Protein AF-A0AAW1NMX1-F1 (afdb_monomer_lite)

Organism: NCBI:txid706552

Foldseek 3Di:
DDDDDDDDDDDDDDDDDDDDDDDDDDDDDDDPQQDAAELLRDAPVNLVVVLVVLLADEDACCVPPNFDDFDDQPDVVLVVLLLFFDPCVVAPFPLRCLVVVLVSLVSNLVSLVADDDDQGKHKDQCQVPQWQWFDDDSHIYTYTFGIFIAQPPDPDLQGTAETEHEDLDACNSCVSNQSSVLLSSLLSHLFWYWYWYDPRAFIWIWGQWARYTHIHGGDRSSSVSNVVSVSCVVVGSPPPPPDPDPARDPPDPCRRRNSSVSSNVGDTDRPD

Structure (mmCIF, N/CA/C/O backbone):
data_AF-A0AAW1NMX1-F1
#
_entry.id   AF-A0AAW1NMX1-F1
#
loop_
_atom_site.group_PDB
_atom_site.id
_atom_site.type_symbol
_atom_site.label_atom_id
_atom_site.label_alt_id
_atom_site.label_comp_id
_atom_site.label_asym_id
_atom_site.label_entity_id
_atom_site.label_seq_id
_atom_site.pdbx_PDB_ins_code
_atom_site.Cartn_x
_atom_site.Cartn_y
_atom_site.Cartn_z
_atom_site.occupancy
_atom_site.B_iso_or_equiv
_atom_site.auth_seq_id
_atom_site.auth_comp_id
_atom_site.auth_asym_id
_atom_site.auth_atom_id
_atom_site.pdbx_PDB_model_num
ATOM 1 N N . MET A 1 1 ? -23.663 49.875 24.035 1.00 36.19 1 MET A N 1
ATOM 2 C CA . MET A 1 1 ? -23.208 49.220 25.277 1.00 36.19 1 MET A CA 1
ATOM 3 C C . MET A 1 1 ? -24.382 48.448 25.842 1.00 36.19 1 MET A C 1
ATOM 5 O O . MET A 1 1 ? -25.310 49.078 26.317 1.00 36.19 1 MET A O 1
ATOM 9 N N . ASN A 1 2 ? -24.366 47.123 25.724 1.00 28.28 2 ASN A N 1
ATOM 10 C CA . ASN A 1 2 ? -25.253 46.233 26.468 1.00 28.28 2 ASN A CA 1
ATOM 11 C C . ASN A 1 2 ? -24.346 45.178 27.097 1.00 28.28 2 ASN A C 1
ATOM 13 O O . ASN A 1 2 ? -23.797 44.331 26.398 1.00 28.28 2 ASN A O 1
ATOM 17 N N . TYR A 1 3 ? -24.121 45.325 28.398 1.00 33.38 3 TYR A N 1
ATOM 18 C CA . TYR A 1 3 ? -23.607 44.268 29.253 1.00 33.38 3 TYR A CA 1
ATOM 19 C C . TYR A 1 3 ? -24.815 43.434 29.655 1.00 33.38 3 TYR A C 1
ATOM 21 O O . TYR A 1 3 ? -25.728 43.981 30.269 1.00 33.38 3 TYR A O 1
ATOM 29 N N . ASP A 1 4 ? -24.816 42.141 29.339 1.00 32.38 4 ASP A N 1
ATOM 30 C CA . ASP A 1 4 ? -25.681 41.218 30.057 1.00 32.38 4 ASP A CA 1
ATOM 31 C C . ASP A 1 4 ? -24.920 39.970 30.509 1.00 32.38 4 ASP A C 1
ATOM 33 O O . ASP A 1 4 ? -24.038 39.436 29.835 1.00 32.38 4 ASP A O 1
ATOM 37 N N . SER A 1 5 ? -25.243 39.627 31.744 1.00 33.69 5 SER A N 1
ATOM 38 C CA . SER A 1 5 ? -24.545 38.819 32.736 1.00 33.69 5 SER A CA 1
ATOM 39 C C . SER A 1 5 ? -24.121 37.407 32.298 1.00 33.69 5 SER A C 1
ATOM 41 O O . SER A 1 5 ? -24.927 36.561 31.908 1.00 33.69 5 SER A O 1
ATOM 43 N N . ALA A 1 6 ? -22.831 37.106 32.488 1.00 35.72 6 ALA A N 1
ATOM 44 C CA . ALA A 1 6 ? -22.316 35.745 32.513 1.00 35.72 6 ALA A CA 1
ATOM 45 C C . ALA A 1 6 ? -22.884 34.998 33.733 1.00 35.72 6 ALA A C 1
ATOM 47 O O . ALA A 1 6 ? -22.607 35.351 34.878 1.00 35.72 6 ALA A O 1
ATOM 48 N N . LYS A 1 7 ? -23.668 33.940 33.497 1.00 36.88 7 LYS A N 1
ATOM 49 C CA . LYS A 1 7 ? -23.984 32.953 34.535 1.00 36.88 7 LYS A CA 1
ATOM 50 C C . LYS A 1 7 ? -22.814 31.980 3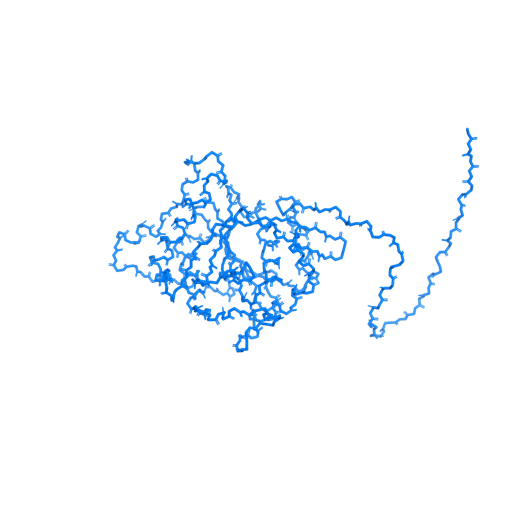4.648 1.00 36.88 7 LYS A C 1
ATOM 52 O O . LYS A 1 7 ? -22.690 31.071 33.829 1.00 36.88 7 LYS A O 1
ATOM 57 N N . GLU A 1 8 ? -21.986 32.158 35.673 1.00 35.75 8 GLU A N 1
ATOM 58 C CA . GLU A 1 8 ? -21.095 31.108 36.164 1.00 35.75 8 GLU A CA 1
ATOM 59 C C . GLU A 1 8 ? -21.914 29.840 36.439 1.00 35.75 8 GLU A C 1
ATOM 61 O O . GLU A 1 8 ? -22.878 29.844 37.208 1.00 35.75 8 GLU A O 1
ATOM 66 N N . ARG A 1 9 ? -21.544 28.738 35.787 1.00 32.97 9 ARG A N 1
ATOM 67 C CA . ARG A 1 9 ? -22.047 27.406 36.125 1.00 32.97 9 ARG A CA 1
ATOM 68 C C . ARG A 1 9 ? -20.880 26.595 36.653 1.00 32.97 9 ARG A C 1
ATOM 70 O O . ARG A 1 9 ? -20.011 26.155 35.909 1.00 32.97 9 ARG A O 1
ATOM 77 N N . THR A 1 10 ? -20.872 26.447 37.967 1.00 29.66 10 THR A N 1
ATOM 78 C CA . THR A 1 10 ? -19.936 25.634 38.734 1.00 29.66 10 THR A CA 1
ATOM 79 C C . THR A 1 10 ? -20.078 24.160 38.358 1.00 29.66 10 THR A C 1
ATOM 81 O O . THR A 1 10 ? -21.148 23.564 38.477 1.00 29.66 10 THR A O 1
ATOM 84 N N . CYS A 1 11 ? -18.977 23.554 37.914 1.00 28.23 11 CYS A N 1
ATOM 85 C CA . CYS A 1 11 ? -18.885 22.117 37.690 1.00 28.23 11 CYS A CA 1
ATOM 86 C C . CYS A 1 11 ? -18.574 21.434 39.030 1.00 28.23 11 CYS A C 1
ATOM 88 O O . CYS A 1 11 ? -17.497 21.623 39.594 1.00 28.23 11 CYS A O 1
ATOM 90 N N . LYS A 1 12 ? -19.520 20.656 39.568 1.00 28.31 12 LYS A N 1
ATOM 91 C CA . LYS A 1 12 ? -19.268 19.810 40.743 1.00 28.31 12 LYS A CA 1
ATOM 92 C C . LYS A 1 12 ? -18.413 18.617 40.311 1.00 28.31 12 LYS A C 1
ATOM 94 O O . LYS A 1 12 ? -18.907 17.729 39.624 1.00 28.31 12 LYS A O 1
ATOM 99 N N . MET A 1 13 ? -17.145 18.593 40.720 1.00 25.41 13 MET A N 1
ATOM 100 C CA . MET A 1 13 ? -16.336 17.375 40.675 1.00 25.41 13 MET A CA 1
ATOM 101 C C . MET A 1 13 ? -16.823 16.417 41.762 1.00 25.41 13 MET A C 1
ATOM 103 O O . MET A 1 13 ? -16.702 16.713 42.949 1.00 25.41 13 MET A O 1
ATOM 107 N N . PHE A 1 14 ? -17.347 15.261 41.362 1.00 27.41 14 PHE A N 1
ATOM 108 C CA . PHE A 1 14 ? -17.452 14.109 42.249 1.00 27.41 14 PHE A CA 1
ATOM 109 C C . PHE A 1 14 ? -16.267 13.189 41.968 1.00 27.41 14 PHE A C 1
ATOM 111 O O . PHE A 1 14 ? -16.165 12.606 40.892 1.00 27.41 14 PHE A O 1
ATOM 118 N N . SER A 1 15 ? -15.359 13.080 42.934 1.00 34.34 15 SER A N 1
ATOM 119 C CA . SER A 1 15 ? -14.306 12.071 42.949 1.00 34.34 15 SER A CA 1
ATOM 120 C C . SER A 1 15 ? -14.821 10.797 43.625 1.00 34.34 15 SER A C 1
ATOM 122 O O . SER A 1 15 ? -15.253 10.836 44.777 1.00 34.34 15 SER A O 1
ATOM 124 N N . ARG A 1 16 ? -14.744 9.655 42.929 1.00 27.66 16 ARG A N 1
ATOM 125 C CA . ARG A 1 16 ? -14.654 8.309 43.528 1.00 27.66 16 ARG A CA 1
ATOM 126 C C . ARG A 1 16 ? -13.808 7.363 42.645 1.00 27.66 16 ARG A C 1
ATOM 128 O O . ARG A 1 16 ? -13.697 7.632 41.452 1.00 27.66 16 ARG A O 1
ATOM 135 N N . PRO A 1 17 ? -13.167 6.332 43.239 1.00 30.59 17 PRO A N 1
ATOM 136 C CA . PRO A 1 17 ? -12.000 5.616 42.697 1.00 30.59 17 PRO A CA 1
ATOM 137 C C . PRO A 1 17 ? -12.358 4.463 41.727 1.00 30.59 17 PRO A C 1
ATOM 139 O O . PRO A 1 17 ? -13.543 4.211 41.511 1.00 30.59 17 PRO A O 1
ATOM 142 N N . PRO A 1 18 ? -11.355 3.785 41.124 1.00 40.25 18 PRO A N 1
ATOM 143 C CA . PRO A 1 18 ? -11.460 3.173 39.804 1.00 40.25 18 PRO A CA 1
ATOM 144 C C . PRO A 1 18 ? -11.727 1.668 39.864 1.00 40.25 18 PRO A C 1
ATOM 146 O O . PRO A 1 18 ? -10.808 0.900 40.111 1.00 40.25 18 PRO A O 1
ATOM 149 N N . GLU A 1 19 ? -12.936 1.221 39.535 1.00 31.50 19 GLU A N 1
ATOM 150 C CA . GLU A 1 19 ? -13.163 -0.180 39.167 1.00 31.50 19 GLU A CA 1
ATOM 151 C C . GLU A 1 19 ? -14.153 -0.244 37.997 1.00 31.50 19 GLU A C 1
ATOM 153 O O . GLU A 1 19 ? -15.299 0.175 38.113 1.00 31.50 19 GLU A O 1
ATOM 158 N N . TYR A 1 20 ? -13.638 -0.691 36.845 1.00 41.34 20 TYR A N 1
ATOM 159 C CA . TYR A 1 20 ? -14.339 -1.147 35.637 1.00 41.34 20 TYR A CA 1
ATOM 160 C C . TYR A 1 20 ? -15.683 -0.469 35.301 1.00 41.34 20 TYR A C 1
ATOM 162 O O . TYR A 1 20 ? -16.749 -0.922 35.709 1.00 41.34 20 TYR A O 1
ATOM 170 N N . GLY A 1 21 ? -15.643 0.563 34.451 1.00 25.39 21 GLY A N 1
ATOM 171 C CA . GLY A 1 21 ? -16.838 1.210 33.904 1.00 25.39 21 GLY A CA 1
ATOM 172 C C . GLY A 1 21 ? -16.831 1.268 32.378 1.00 25.39 21 GLY A C 1
ATOM 173 O O . GLY A 1 21 ? -15.939 1.854 31.770 1.00 25.39 21 GLY A O 1
ATOM 174 N N . THR A 1 22 ? -17.854 0.691 31.749 1.00 25.91 22 THR A N 1
ATOM 175 C CA . THR A 1 22 ? -18.281 1.026 30.384 1.00 25.91 22 THR A CA 1
ATOM 176 C C . THR A 1 22 ? -18.642 2.510 30.331 1.00 25.91 22 THR A C 1
ATOM 178 O O . THR A 1 22 ? -19.574 2.941 31.007 1.00 25.91 22 THR A O 1
ATOM 181 N N . TYR A 1 23 ? -17.929 3.297 29.526 1.00 26.39 23 TYR A N 1
ATOM 182 C CA . TYR A 1 23 ? -18.274 4.698 29.303 1.00 26.39 23 TYR A CA 1
ATOM 183 C C . TYR A 1 23 ? -19.406 4.792 28.272 1.00 26.39 23 TYR A C 1
ATOM 185 O O . TYR A 1 23 ? -19.188 4.568 27.082 1.00 26.39 23 TYR A O 1
ATOM 193 N N . GLN A 1 24 ? -20.615 5.129 28.722 1.00 23.02 24 GLN A N 1
ATOM 194 C CA . GLN A 1 24 ? -21.634 5.713 27.851 1.00 23.02 24 GLN A CA 1
ATOM 195 C C . GLN A 1 24 ? -21.531 7.234 27.956 1.00 23.02 24 GLN A C 1
ATOM 197 O O . GLN A 1 24 ? -21.695 7.800 29.034 1.00 23.02 24 GLN A O 1
ATOM 202 N N . TYR A 1 25 ? -21.232 7.891 26.836 1.00 31.28 25 TYR A N 1
ATOM 203 C CA . TYR A 1 25 ? -21.300 9.343 26.722 1.00 31.28 25 TYR A CA 1
ATOM 204 C C . TYR A 1 25 ? -22.606 9.710 26.012 1.00 31.28 25 TYR A C 1
ATOM 206 O O . TYR A 1 25 ? -22.749 9.452 24.818 1.00 31.28 25 TYR A O 1
ATOM 214 N N . GLU A 1 26 ? -23.547 10.324 26.730 1.00 27.14 26 GLU A N 1
ATOM 215 C CA . GLU A 1 26 ? -24.619 11.108 26.112 1.00 27.14 26 GLU A CA 1
ATOM 216 C C . GLU A 1 26 ? -24.059 12.491 25.755 1.00 27.14 26 GLU A C 1
ATOM 218 O O . GLU A 1 26 ? -23.647 13.255 26.630 1.00 27.14 26 GLU A O 1
ATOM 223 N N . LEU A 1 27 ? -24.018 12.821 24.463 1.00 33.12 27 LEU A N 1
ATOM 224 C CA . LEU A 1 27 ? -23.681 14.163 23.992 1.00 33.12 27 LEU A CA 1
ATOM 225 C C . LEU A 1 27 ? -24.960 14.897 23.588 1.00 33.12 27 LEU A C 1
ATOM 227 O O . LEU A 1 27 ? -25.520 14.661 22.521 1.00 33.12 27 LEU A O 1
ATOM 231 N N . ALA A 1 28 ? -25.380 15.829 24.443 1.00 32.78 28 ALA A N 1
ATOM 232 C CA . ALA A 1 28 ? -26.294 16.902 24.085 1.00 32.78 28 ALA A CA 1
ATOM 233 C C . ALA A 1 28 ? -25.497 18.054 23.446 1.00 32.78 28 ALA A C 1
ATOM 235 O O . ALA A 1 28 ? -24.691 18.711 24.106 1.00 32.78 28 ALA A O 1
ATOM 236 N N . GLY A 1 29 ? -25.728 18.298 22.158 1.00 28.70 29 GLY A N 1
ATOM 237 C CA . GLY A 1 29 ? -25.230 19.458 21.416 1.00 28.70 29 GLY A CA 1
ATOM 238 C C . GLY A 1 29 ? -25.481 19.294 19.912 1.00 28.70 29 GLY A C 1
ATOM 239 O O . GLY A 1 29 ? -25.428 18.165 19.424 1.00 28.70 29 GLY A O 1
ATOM 240 N N . PRO A 1 30 ? -25.789 20.370 19.162 1.00 32.16 30 PRO A N 1
ATOM 241 C CA . PRO A 1 30 ? -26.032 20.267 17.727 1.00 32.16 30 PRO A CA 1
ATOM 242 C C . PRO A 1 30 ? -24.759 19.793 17.013 1.00 32.16 30 PRO A C 1
ATOM 244 O O . PRO A 1 30 ? -23.685 20.365 17.196 1.00 32.16 30 PRO A O 1
ATOM 247 N N . LEU A 1 31 ? -24.891 18.729 16.216 1.00 39.19 31 LEU A N 1
ATOM 248 C CA . LEU A 1 31 ? -23.836 18.131 15.397 1.00 39.19 31 LEU A CA 1
ATOM 249 C C . LEU A 1 31 ? -23.415 19.103 14.284 1.00 39.19 31 LEU A C 1
ATOM 251 O O . LEU A 1 31 ? -23.903 19.025 13.159 1.00 39.19 31 LEU A O 1
ATOM 255 N N . THR A 1 32 ? -22.495 20.019 14.572 1.00 38.12 32 THR A N 1
ATOM 256 C CA . THR A 1 32 ? -21.663 20.592 13.514 1.00 38.12 32 THR A CA 1
ATOM 257 C C . THR A 1 32 ? -20.636 19.530 13.134 1.00 38.12 32 THR A C 1
ATOM 259 O O . THR A 1 32 ? -19.829 19.107 13.962 1.00 38.12 32 THR A O 1
ATOM 262 N N . SER A 1 33 ? -20.708 19.026 11.897 1.00 50.19 33 SER A N 1
ATOM 263 C CA . SER A 1 33 ? -19.707 18.086 11.382 1.00 50.19 33 SER A CA 1
ATOM 264 C C . SER A 1 33 ? -18.314 18.696 11.583 1.00 50.19 33 SER A C 1
ATOM 266 O O . SER A 1 33 ? -18.113 19.843 11.172 1.00 50.19 33 SER A O 1
ATOM 268 N N . PRO A 1 34 ? -17.353 17.993 12.211 1.00 55.91 34 PRO A N 1
ATOM 269 C CA . PRO A 1 34 ? -15.996 18.508 12.330 1.00 55.91 34 PRO A CA 1
ATOM 270 C C . PRO A 1 34 ? -15.446 18.810 10.930 1.00 55.91 34 PRO A C 1
ATOM 272 O O . PRO A 1 34 ? -15.654 18.029 9.997 1.00 55.91 34 PRO A O 1
ATOM 275 N N . ALA A 1 35 ? -14.776 19.955 10.771 1.00 63.09 35 ALA A N 1
ATOM 276 C CA . ALA A 1 35 ? -14.105 20.297 9.522 1.00 63.09 35 ALA A CA 1
ATOM 277 C C . ALA A 1 35 ? -13.084 19.199 9.185 1.00 63.09 35 ALA A C 1
ATOM 279 O O . ALA A 1 35 ? -12.278 18.815 10.035 1.00 63.09 35 ALA A O 1
ATOM 280 N N . SER A 1 36 ? -13.152 18.660 7.966 1.00 76.31 36 SER A N 1
ATOM 281 C CA . SER A 1 36 ? -12.267 17.575 7.548 1.00 76.31 36 SER A CA 1
ATOM 282 C C . SER A 1 36 ? -10.906 18.118 7.119 1.00 76.31 36 SER A C 1
ATOM 284 O O . SER A 1 36 ? -10.838 19.047 6.320 1.00 76.31 36 SER A O 1
ATOM 286 N N . VAL A 1 37 ? -9.833 17.501 7.608 1.00 83.50 37 VAL A N 1
ATOM 287 C CA . VAL A 1 37 ? -8.444 17.795 7.225 1.00 83.50 37 VAL A CA 1
ATOM 288 C C . VAL A 1 37 ? -8.010 16.827 6.116 1.00 83.50 37 VAL A C 1
ATOM 290 O O . VAL A 1 37 ? -8.436 15.673 6.110 1.00 83.50 37 VAL A O 1
ATOM 293 N N . GLN A 1 38 ? -7.202 17.283 5.155 1.00 84.94 38 GLN A N 1
ATOM 294 C CA . GLN A 1 38 ? -6.655 16.409 4.109 1.00 84.94 38 GLN A CA 1
ATOM 295 C C . GLN A 1 38 ? -5.591 15.462 4.687 1.00 84.94 38 GLN A C 1
ATOM 297 O O . GLN A 1 38 ? -4.855 15.849 5.592 1.00 84.94 38 GLN A O 1
ATOM 302 N N . PHE A 1 39 ? -5.468 14.243 4.158 1.00 85.69 39 PHE A N 1
ATOM 303 C CA . PHE A 1 39 ? -4.432 13.281 4.558 1.00 85.69 39 PHE A CA 1
ATOM 304 C C . PHE A 1 39 ? -3.028 13.865 4.380 1.00 85.69 39 PHE A C 1
ATOM 306 O O . PHE A 1 39 ? -2.207 13.734 5.280 1.00 85.69 39 PHE A O 1
ATOM 313 N N . SER A 1 40 ? -2.796 14.584 3.280 1.00 81.19 40 SER A N 1
ATOM 314 C CA . SER A 1 40 ? -1.545 15.299 2.996 1.00 81.19 40 SER A CA 1
ATOM 315 C C . SER A 1 40 ? -1.252 16.451 3.965 1.00 81.19 40 SER A C 1
ATOM 317 O O . SER A 1 40 ? -0.115 16.886 4.087 1.00 81.19 40 SER A O 1
ATOM 319 N N . ALA A 1 41 ? -2.265 16.947 4.681 1.00 84.50 41 ALA A N 1
ATOM 320 C CA . ALA A 1 41 ? -2.120 17.991 5.694 1.00 84.50 41 ALA A CA 1
ATOM 321 C C . ALA A 1 41 ? -2.036 17.428 7.125 1.00 84.50 41 ALA A C 1
ATOM 323 O O . ALA A 1 41 ? -1.926 18.190 8.090 1.00 84.50 41 ALA A O 1
ATOM 324 N N . ALA A 1 42 ? -2.130 16.106 7.294 1.00 84.88 42 ALA A N 1
ATOM 325 C CA . ALA A 1 42 ? -1.989 15.474 8.595 1.00 84.88 42 ALA A CA 1
ATOM 326 C C . ALA A 1 42 ? -0.521 15.513 9.034 1.00 84.88 42 ALA A C 1
ATOM 328 O O . ALA A 1 42 ? 0.378 15.201 8.263 1.00 84.88 42 ALA A O 1
ATOM 329 N N . SER A 1 43 ? -0.259 15.860 10.295 1.00 85.56 43 SER A N 1
ATOM 330 C CA . SER A 1 43 ? 1.107 15.817 10.820 1.00 85.56 43 SER A CA 1
ATOM 331 C C . SER A 1 43 ? 1.484 14.407 11.272 1.00 85.56 43 SER A C 1
ATOM 333 O O . SER A 1 43 ? 0.658 13.678 11.834 1.00 85.56 43 SER A O 1
ATOM 335 N N . SER A 1 44 ? 2.763 14.047 11.127 1.00 85.69 44 SER A N 1
ATOM 336 C CA . SER A 1 44 ? 3.295 12.767 11.614 1.00 85.69 44 SER A CA 1
ATOM 337 C C . SER A 1 44 ? 2.996 12.532 13.097 1.00 85.69 44 SER A C 1
ATOM 339 O O . SER A 1 44 ? 2.632 11.418 13.473 1.00 85.69 44 SER A O 1
ATOM 341 N N . SER A 1 45 ? 3.046 13.575 13.933 1.00 86.69 45 SER A N 1
ATOM 342 C CA . SER A 1 45 ? 2.689 13.500 15.358 1.00 86.69 45 SER A CA 1
ATOM 343 C C . SER A 1 45 ? 1.209 13.192 15.593 1.00 86.69 45 SER A C 1
ATOM 345 O O . SER A 1 45 ? 0.885 12.381 16.463 1.00 86.69 45 SER A O 1
ATOM 347 N N . ALA A 1 46 ? 0.303 13.807 14.823 1.00 86.50 46 ALA A N 1
ATOM 348 C CA . ALA A 1 46 ? -1.131 13.543 14.931 1.00 86.50 46 ALA A CA 1
ATOM 349 C C . ALA A 1 46 ? -1.457 12.096 14.540 1.00 86.50 46 ALA A C 1
ATOM 351 O O . ALA A 1 46 ? -2.218 11.420 15.232 1.00 86.50 46 ALA A O 1
ATOM 352 N N . VAL A 1 47 ? -0.820 11.598 13.481 1.00 87.75 47 VAL A N 1
ATOM 353 C CA . VAL A 1 47 ? -0.980 10.218 13.017 1.00 87.75 47 VAL A CA 1
ATOM 354 C C . VAL A 1 47 ? -0.387 9.215 14.007 1.00 87.75 47 VAL A C 1
ATOM 356 O O . VAL A 1 47 ? -1.041 8.229 14.336 1.00 87.75 47 VAL A O 1
ATOM 359 N N . THR A 1 48 ? 0.788 9.488 14.578 1.00 90.12 48 THR A N 1
ATOM 360 C CA . THR A 1 48 ? 1.373 8.648 15.639 1.00 90.12 48 THR A CA 1
ATOM 361 C C . THR A 1 48 ? 0.461 8.567 16.862 1.00 90.12 48 THR A C 1
ATOM 363 O O . THR A 1 48 ? 0.288 7.494 17.444 1.00 90.12 48 THR A O 1
ATOM 366 N N . TYR A 1 49 ? -0.160 9.682 17.254 1.00 88.69 49 TYR A N 1
ATOM 367 C CA . TYR A 1 49 ? -1.150 9.679 18.328 1.00 88.69 49 TYR A CA 1
ATOM 368 C C . TYR A 1 49 ? -2.380 8.836 17.963 1.00 88.69 49 TYR A C 1
ATOM 370 O O . TYR A 1 49 ? -2.824 8.029 18.780 1.00 88.69 49 TYR A O 1
ATOM 378 N N . LEU A 1 50 ? -2.891 8.965 16.735 1.00 88.75 50 LEU A N 1
ATOM 379 C CA . LEU A 1 50 ? -4.037 8.196 16.247 1.00 88.75 50 LEU A CA 1
ATOM 380 C C . LEU A 1 50 ? -3.767 6.685 16.231 1.00 88.75 50 LEU A C 1
ATOM 382 O O . LEU A 1 50 ? -4.581 5.928 16.756 1.00 88.75 50 LEU A O 1
ATOM 386 N N . ILE A 1 51 ? -2.618 6.243 15.708 1.00 91.38 51 ILE A N 1
ATOM 387 C CA . ILE A 1 51 ? -2.185 4.833 15.733 1.00 91.38 51 ILE A CA 1
ATOM 388 C C . ILE A 1 51 ? -2.242 4.294 17.173 1.00 91.38 51 ILE A C 1
ATOM 390 O O . ILE A 1 51 ? -2.843 3.247 17.421 1.00 91.38 51 ILE A O 1
ATOM 394 N N . ARG A 1 52 ? -1.687 5.041 18.140 1.00 90.50 52 ARG A N 1
ATOM 395 C CA . ARG A 1 52 ? -1.679 4.655 19.562 1.00 90.50 52 ARG A CA 1
ATOM 396 C C . ARG A 1 52 ? -3.076 4.614 20.181 1.00 90.50 52 ARG A C 1
ATOM 398 O O . ARG A 1 52 ? -3.365 3.689 20.932 1.00 90.50 52 ARG A O 1
ATOM 405 N N . GLN A 1 53 ? -3.948 5.577 19.873 1.00 90.31 53 GLN A N 1
ATOM 406 C CA . GLN A 1 53 ? -5.348 5.571 20.334 1.00 90.31 53 GLN A CA 1
ATOM 407 C C . GLN A 1 53 ? -6.121 4.369 19.789 1.00 90.31 53 GLN A C 1
ATOM 409 O O . GLN A 1 53 ? -6.914 3.751 20.497 1.00 90.31 53 GLN A O 1
ATOM 414 N N . LEU A 1 54 ? -5.834 3.990 18.544 1.00 90.00 54 LEU A N 1
ATOM 415 C CA . LEU A 1 54 ? -6.351 2.775 17.928 1.00 90.00 54 LEU A CA 1
ATOM 416 C C . LEU A 1 54 ? -5.631 1.518 18.425 1.00 90.00 54 LEU A C 1
ATOM 418 O O . LEU A 1 54 ? -5.931 0.433 17.944 1.00 90.00 54 LEU A O 1
ATOM 422 N N . GLY A 1 55 ? -4.707 1.629 19.383 1.00 91.62 55 GLY A N 1
ATOM 423 C CA . GLY A 1 55 ? -3.997 0.518 20.006 1.00 91.62 55 GLY A CA 1
ATOM 424 C C . GLY A 1 55 ? -3.079 -0.243 19.056 1.00 91.62 55 GLY A C 1
ATOM 425 O O . GLY A 1 55 ? -2.913 -1.444 19.252 1.00 91.62 55 GLY A O 1
ATOM 426 N N . PHE A 1 56 ? -2.580 0.395 17.998 1.00 94.75 56 PHE A N 1
ATOM 427 C CA . PHE A 1 56 ? -1.532 -0.172 17.155 1.00 94.75 56 PHE A CA 1
ATOM 428 C C . PHE A 1 56 ? -0.148 0.258 17.649 1.00 94.75 56 PHE A C 1
ATOM 430 O O . PHE A 1 56 ? 0.025 1.357 18.186 1.00 94.75 56 PHE A O 1
ATOM 437 N N . LEU A 1 57 ? 0.839 -0.603 17.434 1.00 95.19 57 LEU A N 1
ATOM 438 C CA . LEU A 1 57 ? 2.255 -0.306 17.597 1.00 95.19 57 LEU A CA 1
ATOM 439 C C . LEU A 1 57 ? 2.903 -0.220 16.214 1.00 95.19 57 LEU A C 1
ATOM 441 O O . LEU A 1 57 ? 2.806 -1.157 15.430 1.00 95.19 57 LEU A O 1
ATOM 445 N N . GLU A 1 58 ? 3.556 0.896 15.906 1.00 94.62 58 GLU A N 1
ATOM 446 C CA . GLU A 1 58 ? 4.378 0.982 14.698 1.00 94.62 58 GLU A CA 1
ATOM 447 C C . GLU A 1 58 ? 5.695 0.240 14.917 1.00 94.62 58 GLU A C 1
ATOM 449 O O . GLU A 1 58 ? 6.356 0.452 15.937 1.00 94.62 58 GLU A O 1
ATOM 454 N N . VAL A 1 59 ? 6.055 -0.635 13.979 1.00 96.00 59 VAL A N 1
ATOM 455 C CA . VAL A 1 59 ? 7.239 -1.495 14.076 1.00 96.00 59 VAL A CA 1
ATOM 456 C C . VAL A 1 59 ? 8.043 -1.501 12.777 1.00 96.00 59 VAL A C 1
ATOM 458 O O . VAL A 1 59 ? 7.483 -1.388 11.684 1.00 96.00 59 VAL A O 1
ATOM 461 N N . ASN A 1 60 ? 9.363 -1.675 12.901 1.00 96.06 60 ASN A N 1
ATOM 462 C CA . ASN A 1 60 ? 10.260 -1.827 11.758 1.00 96.06 60 ASN A CA 1
ATOM 463 C C . ASN A 1 60 ? 10.091 -3.223 11.136 1.00 96.06 60 ASN A C 1
ATOM 465 O O . ASN A 1 60 ? 10.469 -4.237 11.731 1.00 96.06 60 ASN A O 1
ATOM 469 N N . GLY A 1 61 ? 9.538 -3.269 9.925 1.00 95.56 61 GLY A N 1
ATOM 470 C CA . GLY A 1 61 ? 9.304 -4.508 9.191 1.00 95.56 61 GLY A CA 1
ATOM 471 C C . GLY A 1 61 ? 10.589 -5.253 8.845 1.00 95.56 61 GLY A C 1
ATOM 472 O O . GLY A 1 61 ? 10.600 -6.479 8.903 1.00 95.56 61 GLY A O 1
ATOM 473 N N . HIS A 1 62 ? 11.692 -4.547 8.575 1.00 94.19 62 HIS A N 1
ATOM 474 C CA . HIS A 1 62 ? 12.971 -5.186 8.237 1.00 94.19 62 HIS A CA 1
ATOM 475 C C . HIS A 1 62 ? 13.556 -6.002 9.389 1.00 94.19 62 HIS A C 1
ATOM 477 O O . HIS A 1 62 ? 14.229 -6.999 9.147 1.00 94.19 62 HIS A O 1
ATOM 483 N N . GLU A 1 63 ? 13.295 -5.595 10.631 1.00 94.06 63 GLU A N 1
ATOM 484 C CA . GLU A 1 63 ? 13.815 -6.264 11.827 1.00 94.06 63 GLU A CA 1
ATOM 485 C C . GLU A 1 63 ? 12.918 -7.421 12.276 1.00 94.06 63 GLU A C 1
ATOM 487 O O . GLU A 1 63 ? 13.412 -8.507 12.578 1.00 94.06 63 GLU A O 1
ATOM 492 N N . LEU A 1 64 ? 11.599 -7.201 12.327 1.00 92.62 64 LEU A N 1
ATOM 493 C CA . LEU A 1 64 ? 10.659 -8.186 12.876 1.00 92.62 64 LEU A CA 1
ATOM 494 C C . LEU A 1 64 ? 10.165 -9.199 11.845 1.00 92.62 64 LEU A C 1
ATOM 496 O O . LEU A 1 64 ? 9.894 -10.351 12.187 1.00 92.62 64 LEU A O 1
ATOM 500 N N . TYR A 1 65 ? 10.047 -8.779 10.588 1.00 92.25 65 TYR A N 1
ATOM 501 C CA . TYR A 1 65 ? 9.500 -9.583 9.501 1.00 92.25 65 TYR A CA 1
ATOM 502 C C . TYR A 1 65 ? 10.344 -9.411 8.232 1.00 92.25 65 TYR A C 1
ATOM 504 O O . TYR A 1 65 ? 9.819 -8.909 7.233 1.00 92.25 65 TYR A O 1
ATOM 512 N N . PRO A 1 66 ? 11.638 -9.793 8.261 1.00 90.06 66 PRO A N 1
ATOM 513 C CA . PRO A 1 66 ? 12.573 -9.482 7.188 1.00 90.06 66 PRO A CA 1
ATOM 514 C C . PRO A 1 66 ? 12.033 -9.883 5.817 1.00 90.06 66 PRO A C 1
ATOM 516 O O . PRO A 1 66 ? 11.531 -10.999 5.639 1.00 90.06 66 PRO A O 1
ATOM 519 N N . LEU A 1 67 ? 12.162 -8.974 4.849 1.00 89.25 67 LEU A N 1
ATOM 520 C CA . LEU A 1 67 ? 11.801 -9.262 3.468 1.00 89.25 67 LEU A CA 1
ATOM 521 C C . LEU A 1 67 ? 12.627 -10.446 2.968 1.00 89.25 67 LEU A C 1
ATOM 523 O O . LEU A 1 67 ? 13.840 -10.521 3.184 1.00 89.25 67 LEU A O 1
ATOM 527 N N . GLN A 1 68 ? 11.965 -11.378 2.288 1.00 83.56 68 GLN A N 1
ATOM 528 C CA . GLN A 1 68 ? 12.680 -12.452 1.616 1.00 83.56 68 GLN A CA 1
ATOM 529 C C . GLN A 1 68 ? 13.520 -11.856 0.490 1.00 83.56 68 GLN A C 1
ATOM 531 O O . GLN A 1 68 ? 13.090 -10.917 -0.184 1.00 83.56 68 GLN A O 1
ATOM 536 N N . GLN A 1 69 ? 14.717 -12.406 0.279 1.00 78.38 69 GLN A N 1
ATOM 537 C CA . GLN A 1 69 ? 15.490 -12.033 -0.897 1.00 78.38 69 GLN A CA 1
ATOM 538 C C . GLN A 1 69 ? 14.662 -12.354 -2.146 1.00 78.38 69 GLN A C 1
ATOM 540 O O . GLN A 1 69 ? 14.141 -13.472 -2.243 1.00 78.38 69 GLN A O 1
ATOM 545 N N . PRO A 1 70 ? 14.520 -11.396 -3.078 1.00 77.75 70 PRO A N 1
ATOM 546 C CA . PRO A 1 70 ? 13.860 -11.658 -4.343 1.00 77.75 70 PRO A CA 1
ATOM 547 C C . PRO A 1 70 ? 14.509 -12.866 -5.011 1.00 77.75 70 PRO A C 1
ATOM 549 O O . PRO A 1 70 ? 15.736 -13.000 -5.003 1.00 77.75 70 PRO A O 1
ATOM 552 N N . GLN A 1 71 ? 13.697 -13.755 -5.581 1.00 75.38 71 GLN A N 1
ATOM 553 C CA . GLN A 1 71 ? 14.248 -14.795 -6.440 1.00 75.38 71 GLN A CA 1
ATOM 554 C C . GLN A 1 71 ? 14.978 -14.122 -7.603 1.00 75.38 71 GLN A C 1
ATOM 556 O O . GLN A 1 71 ? 14.490 -13.133 -8.156 1.00 75.38 71 GLN A O 1
ATOM 561 N N . ALA A 1 72 ? 16.159 -14.641 -7.939 1.00 78.44 72 ALA A N 1
ATOM 562 C CA . ALA A 1 72 ? 16.872 -14.190 -9.121 1.00 78.44 72 ALA A CA 1
ATOM 563 C C . ALA A 1 72 ? 15.984 -14.428 -10.345 1.00 78.44 72 ALA A C 1
ATOM 565 O O . ALA A 1 72 ? 15.341 -15.475 -10.458 1.00 78.44 72 ALA A O 1
ATOM 566 N N . PHE A 1 73 ? 15.937 -13.453 -11.245 1.00 83.50 73 PHE A N 1
ATOM 567 C CA . PHE A 1 73 ? 15.281 -13.653 -12.524 1.00 83.50 73 PHE A CA 1
ATOM 568 C C . PHE A 1 73 ? 16.148 -14.583 -13.369 1.00 83.50 73 PHE A C 1
ATOM 570 O O . PHE A 1 73 ? 17.362 -14.407 -13.443 1.00 83.50 73 PHE A O 1
ATOM 577 N N . ASP A 1 74 ? 15.524 -15.546 -14.047 1.00 85.25 74 ASP A N 1
ATOM 578 C CA . ASP A 1 74 ? 16.242 -16.429 -14.974 1.00 85.25 74 ASP A CA 1
ATOM 579 C C . ASP A 1 74 ? 16.860 -15.644 -16.148 1.00 85.25 74 ASP A C 1
ATOM 581 O O . ASP A 1 74 ? 17.846 -16.067 -16.751 1.00 85.25 74 ASP A O 1
ATOM 585 N N . ASN A 1 75 ? 16.276 -14.486 -16.471 1.00 87.88 75 ASN A N 1
ATOM 586 C CA . ASN A 1 75 ? 16.696 -13.601 -17.546 1.00 87.88 75 ASN A CA 1
ATOM 587 C C . ASN A 1 75 ? 17.252 -12.272 -16.988 1.00 87.88 75 ASN A C 1
ATOM 589 O O . ASN A 1 75 ? 16.498 -11.509 -16.375 1.00 87.88 75 ASN A O 1
ATOM 593 N N . PRO A 1 76 ? 18.522 -11.926 -17.270 1.00 86.56 76 PRO A N 1
ATOM 594 C CA . PRO A 1 76 ? 19.125 -10.657 -16.850 1.00 86.56 76 PRO A CA 1
ATOM 595 C C . PRO A 1 76 ? 18.383 -9.402 -17.340 1.00 86.56 76 PRO A C 1
ATOM 597 O O . PRO A 1 76 ? 18.394 -8.370 -16.671 1.00 86.56 76 PRO A O 1
ATOM 600 N N . GLU A 1 77 ? 17.708 -9.464 -18.492 1.00 88.38 77 GLU A N 1
ATOM 601 C CA . GLU A 1 77 ? 16.912 -8.333 -18.990 1.00 88.38 77 GLU A CA 1
ATOM 602 C C . GLU A 1 77 ? 15.636 -8.109 -18.170 1.00 88.38 77 GLU A C 1
ATOM 604 O O . GLU A 1 77 ? 15.139 -6.984 -18.081 1.00 88.38 77 GLU A O 1
ATOM 609 N N . ASP A 1 78 ? 15.067 -9.173 -17.598 1.00 85.81 78 ASP A N 1
ATOM 610 C CA . ASP A 1 78 ? 13.922 -9.074 -16.690 1.00 85.81 78 ASP A CA 1
ATOM 611 C C . ASP A 1 78 ? 14.360 -8.511 -15.336 1.00 85.81 78 ASP A C 1
ATOM 613 O O . ASP A 1 78 ? 13.672 -7.652 -14.791 1.00 85.81 78 ASP A O 1
ATOM 617 N N . GLU A 1 79 ? 15.546 -8.889 -14.853 1.00 84.50 79 GLU A N 1
ATOM 618 C CA . GLU A 1 79 ? 16.148 -8.299 -13.652 1.00 84.50 79 GLU A CA 1
ATOM 619 C C . GLU A 1 79 ? 16.385 -6.793 -13.814 1.00 84.50 79 GLU A C 1
ATOM 621 O O . GLU A 1 79 ? 15.969 -5.993 -12.972 1.00 84.50 79 GLU A O 1
ATOM 626 N N . GLN A 1 80 ? 16.977 -6.381 -14.939 1.00 85.56 80 GLN A N 1
ATOM 627 C CA . GLN A 1 80 ? 17.211 -4.966 -15.221 1.00 85.56 80 GLN A CA 1
ATOM 628 C C . GLN A 1 80 ? 15.899 -4.180 -15.358 1.00 85.56 80 GLN A C 1
ATOM 630 O O . GLN A 1 80 ? 15.818 -3.029 -14.921 1.00 85.56 80 GLN A O 1
ATOM 635 N N . ARG A 1 81 ? 14.858 -4.789 -15.940 1.00 85.94 81 ARG A N 1
ATOM 636 C CA . ARG A 1 81 ? 13.520 -4.187 -16.005 1.00 85.94 81 ARG A CA 1
ATOM 637 C C . ARG A 1 81 ? 12.883 -4.073 -14.626 1.00 85.94 81 ARG A C 1
ATOM 639 O O . ARG A 1 81 ? 12.363 -3.010 -14.317 1.00 85.94 81 ARG A O 1
ATOM 646 N N . ALA A 1 82 ? 12.965 -5.107 -13.794 1.00 81.19 82 ALA A N 1
ATOM 647 C CA . ALA A 1 82 ? 12.392 -5.114 -12.449 1.00 81.19 82 ALA A CA 1
ATOM 648 C C . ALA A 1 82 ? 13.048 -4.087 -11.509 1.00 81.19 82 ALA A C 1
ATOM 650 O O . ALA A 1 82 ? 12.390 -3.576 -10.604 1.00 81.19 82 ALA A O 1
ATOM 651 N N . ALA A 1 83 ? 14.318 -3.752 -11.746 1.00 83.19 83 ALA A N 1
ATOM 652 C CA . ALA A 1 83 ? 15.047 -2.721 -11.009 1.00 83.19 83 ALA A CA 1
ATOM 653 C C . ALA A 1 83 ? 14.772 -1.283 -11.494 1.00 83.19 83 ALA A C 1
ATOM 655 O O . ALA A 1 83 ? 15.252 -0.330 -10.880 1.00 83.19 83 ALA A O 1
ATOM 656 N N . LYS A 1 84 ? 14.045 -1.101 -12.604 1.00 87.56 84 LYS A N 1
ATOM 657 C CA . LYS A 1 84 ? 13.842 0.215 -13.215 1.00 87.56 84 LYS A CA 1
ATOM 658 C C . LYS A 1 84 ? 12.884 1.075 -12.386 1.00 87.56 84 LYS A C 1
ATOM 660 O O . LYS A 1 84 ? 11.771 0.651 -12.098 1.00 87.56 84 LYS A O 1
ATOM 665 N N . ALA A 1 85 ? 13.306 2.300 -12.085 1.00 88.50 85 ALA A N 1
ATOM 666 C CA . ALA A 1 85 ? 12.472 3.292 -11.419 1.00 88.50 85 ALA A CA 1
ATOM 667 C C . ALA A 1 85 ? 11.372 3.855 -12.338 1.00 88.50 85 ALA A C 1
ATOM 669 O O . ALA A 1 85 ? 11.532 3.894 -13.567 1.00 88.50 85 ALA A O 1
ATOM 670 N N . PHE A 1 86 ? 10.274 4.327 -11.745 1.00 89.69 86 PHE A N 1
ATOM 671 C CA . PHE A 1 86 ? 9.269 5.105 -12.467 1.00 89.69 86 PHE A CA 1
ATOM 672 C C . PHE A 1 86 ? 9.735 6.564 -12.638 1.00 89.69 86 PHE A C 1
ATOM 674 O O . PHE A 1 86 ? 10.052 7.214 -11.643 1.00 89.69 86 PHE A O 1
ATOM 681 N N . PRO A 1 87 ? 9.783 7.096 -13.873 1.00 89.19 87 PRO A N 1
ATOM 682 C CA . PRO A 1 87 ? 10.339 8.419 -14.130 1.00 89.19 87 PRO A CA 1
ATOM 683 C C . PRO A 1 87 ? 9.278 9.520 -13.966 1.00 89.19 87 PRO A C 1
ATOM 685 O O . PRO A 1 87 ? 8.699 9.988 -14.953 1.00 89.19 87 PRO A O 1
ATOM 688 N N . PHE A 1 88 ? 9.007 9.928 -12.722 1.00 84.69 88 PHE A N 1
ATOM 689 C CA . PHE A 1 88 ? 8.050 11.002 -12.412 1.00 84.69 88 PHE A CA 1
ATOM 690 C C . PHE A 1 88 ? 8.387 12.329 -13.103 1.00 84.69 88 PHE A C 1
ATOM 692 O O . PHE A 1 88 ? 7.484 13.092 -13.433 1.00 84.69 88 PHE A O 1
ATOM 699 N N . GLU A 1 89 ? 9.663 12.587 -13.396 1.00 86.75 89 GLU A N 1
ATOM 700 C CA . GLU A 1 89 ? 10.134 13.793 -14.083 1.00 86.75 89 GLU A CA 1
ATOM 701 C C . GLU A 1 89 ? 9.566 13.973 -15.499 1.00 86.75 89 GLU A C 1
ATOM 703 O O . GLU A 1 89 ? 9.603 15.076 -16.046 1.00 86.75 89 GLU A O 1
ATOM 708 N N . ASN A 1 90 ? 9.023 12.908 -16.095 1.00 90.38 90 ASN A N 1
ATOM 709 C CA . ASN A 1 90 ? 8.390 12.964 -17.411 1.00 90.38 90 ASN A CA 1
ATOM 710 C C . ASN A 1 90 ? 6.956 13.511 -17.369 1.00 90.38 90 ASN A C 1
ATOM 712 O O . ASN A 1 90 ? 6.343 13.684 -18.425 1.00 90.38 90 ASN A O 1
ATOM 716 N N . PHE A 1 91 ? 6.418 13.780 -16.178 1.00 86.81 91 PHE A N 1
ATOM 717 C CA . PHE A 1 91 ? 5.040 14.204 -15.977 1.00 86.81 91 PHE A CA 1
ATOM 718 C C . PHE A 1 91 ? 4.984 15.571 -15.282 1.00 86.81 91 PHE A C 1
ATOM 720 O O . PHE A 1 91 ? 5.826 15.879 -14.439 1.00 86.81 91 PHE A O 1
ATOM 727 N N . PRO A 1 92 ? 4.002 16.424 -15.629 1.00 84.94 92 PRO A N 1
ATOM 728 C CA . PRO A 1 92 ? 3.866 17.750 -15.027 1.00 84.94 92 PRO A CA 1
ATOM 729 C C . PRO A 1 92 ? 3.427 17.707 -13.556 1.00 84.94 92 PRO A C 1
ATOM 731 O O . PRO A 1 92 ? 3.739 18.631 -12.806 1.00 84.94 92 PRO A O 1
ATOM 734 N N . ASP A 1 93 ? 2.698 16.664 -13.155 1.00 81.00 93 ASP A N 1
ATOM 735 C CA . ASP A 1 93 ? 2.238 16.419 -11.791 1.00 81.00 93 ASP A CA 1
ATOM 736 C C . ASP A 1 93 ? 1.884 14.928 -11.589 1.00 81.00 93 ASP A C 1
ATOM 738 O O . ASP A 1 93 ? 1.837 14.146 -12.542 1.00 81.00 93 ASP A O 1
ATOM 742 N N . GLU A 1 94 ? 1.623 14.544 -10.335 1.00 75.06 94 GLU A N 1
ATOM 743 C CA . GLU A 1 94 ? 1.229 13.181 -9.931 1.00 75.06 94 GLU A CA 1
ATOM 744 C C . GLU A 1 94 ? -0.052 12.700 -10.637 1.00 75.06 94 GLU A C 1
ATOM 746 O O . GLU A 1 94 ? -0.184 11.530 -10.995 1.00 75.06 94 GLU A O 1
ATOM 751 N N . HIS A 1 95 ? -0.989 13.610 -10.920 1.00 78.19 95 HIS A N 1
ATOM 752 C CA . HIS A 1 95 ? -2.266 13.244 -11.533 1.00 78.19 95 HIS A CA 1
ATOM 753 C C . HIS A 1 95 ? -2.073 12.853 -12.999 1.00 78.19 95 HIS A C 1
ATOM 755 O O . HIS A 1 95 ? -2.702 11.911 -13.483 1.00 78.19 95 HIS A O 1
ATOM 761 N N . ALA A 1 96 ? -1.188 13.555 -13.708 1.00 83.56 96 ALA A N 1
ATOM 762 C CA . ALA A 1 96 ? -0.798 13.220 -15.069 1.00 83.56 96 ALA A CA 1
ATOM 763 C C . ALA A 1 96 ? -0.015 11.900 -15.142 1.00 83.56 96 ALA A C 1
ATOM 765 O O . ALA A 1 96 ? -0.112 11.203 -16.149 1.00 83.56 96 ALA A O 1
ATOM 766 N N . ALA A 1 97 ? 0.720 11.544 -14.083 1.00 84.06 97 ALA A N 1
ATOM 767 C CA . ALA A 1 97 ? 1.480 10.299 -13.992 1.00 84.06 97 ALA A CA 1
ATOM 768 C C . ALA A 1 97 ? 0.625 9.067 -13.645 1.00 84.06 97 ALA A C 1
ATOM 770 O O . ALA A 1 97 ? 1.022 7.950 -13.968 1.00 84.06 97 ALA A O 1
ATOM 771 N N . ALA A 1 98 ? -0.542 9.244 -13.014 1.00 81.31 98 ALA A N 1
ATOM 772 C CA . ALA A 1 98 ? -1.308 8.159 -12.390 1.00 81.31 98 ALA A CA 1
ATOM 773 C C . ALA A 1 98 ? -1.589 6.953 -13.312 1.00 81.31 98 ALA A C 1
ATOM 775 O O . ALA A 1 98 ? -1.435 5.803 -12.897 1.00 81.31 98 ALA A O 1
ATOM 776 N N . SER A 1 99 ? -1.966 7.191 -14.574 1.00 84.56 99 SER A N 1
ATOM 777 C CA . SER A 1 99 ? -2.254 6.107 -15.529 1.00 84.56 99 SER A CA 1
ATOM 778 C C . SER A 1 99 ? -0.995 5.324 -15.918 1.00 84.56 99 SER A C 1
ATOM 780 O O . SER A 1 99 ? -1.006 4.091 -15.926 1.00 84.56 99 SER A O 1
ATOM 782 N N . ASP A 1 100 ? 0.093 6.021 -16.244 1.00 88.56 100 ASP A N 1
ATOM 783 C CA . ASP A 1 100 ? 1.377 5.409 -16.595 1.00 88.56 100 ASP A CA 1
ATOM 784 C C . ASP A 1 100 ? 2.007 4.692 -15.396 1.00 88.56 100 ASP A C 1
ATOM 786 O O . ASP A 1 100 ? 2.620 3.633 -15.552 1.00 88.56 100 ASP A O 1
ATOM 790 N N . LEU A 1 101 ? 1.810 5.231 -14.192 1.00 86.12 101 LEU A N 1
ATOM 791 C CA . LEU A 1 101 ? 2.235 4.620 -12.941 1.00 86.12 101 LEU A CA 1
ATOM 792 C C . LEU A 1 101 ? 1.483 3.307 -12.689 1.00 86.12 101 LEU A C 1
ATOM 794 O O . LEU A 1 101 ? 2.108 2.289 -12.388 1.00 86.12 101 LEU A O 1
ATOM 798 N N . ALA A 1 102 ? 0.161 3.282 -12.884 1.00 86.38 102 ALA A N 1
ATOM 799 C CA . ALA A 1 102 ? -0.622 2.049 -12.804 1.00 86.38 102 ALA A CA 1
ATOM 800 C C . ALA A 1 102 ? -0.085 0.988 -13.780 1.00 86.38 102 ALA A C 1
ATOM 802 O O . ALA A 1 102 ? 0.125 -0.174 -13.417 1.00 86.38 102 ALA A O 1
ATOM 803 N N . GLU A 1 103 ? 0.200 1.383 -15.022 1.00 89.75 103 GLU A N 1
ATOM 804 C CA . GLU A 1 103 ? 0.763 0.465 -16.008 1.00 89.75 103 GLU A CA 1
ATOM 805 C C . GLU A 1 103 ? 2.166 -0.019 -15.606 1.00 89.75 103 GLU A C 1
ATOM 807 O O . GLU A 1 103 ? 2.487 -1.202 -15.756 1.00 89.75 103 GLU A O 1
ATOM 812 N N . HIS A 1 104 ? 2.993 0.865 -15.047 1.00 90.88 104 HIS A N 1
ATOM 813 C CA . HIS A 1 104 ? 4.309 0.524 -14.518 1.00 90.88 104 HIS A CA 1
ATOM 814 C C . HIS A 1 104 ? 4.217 -0.523 -13.398 1.00 90.88 104 HIS A C 1
ATOM 816 O O . HIS A 1 104 ? 4.856 -1.574 -13.504 1.00 90.88 104 HIS A O 1
ATOM 822 N N . HIS A 1 105 ? 3.363 -0.313 -12.393 1.00 91.25 105 HIS A N 1
ATOM 823 C CA . HIS A 1 105 ? 3.146 -1.295 -11.327 1.00 91.25 105 HIS A CA 1
ATOM 824 C C . HIS A 1 105 ? 2.635 -2.630 -11.870 1.00 91.25 105 HIS A C 1
ATOM 826 O O . HIS A 1 105 ? 3.118 -3.684 -11.454 1.00 91.25 105 HIS A O 1
ATOM 832 N N . GLN A 1 106 ? 1.697 -2.614 -12.824 1.00 91.56 106 GLN A N 1
ATOM 833 C CA . GLN A 1 106 ? 1.204 -3.839 -13.453 1.00 91.56 106 GLN A CA 1
ATOM 834 C C . GLN A 1 106 ? 2.335 -4.611 -14.146 1.00 91.56 106 GLN A C 1
ATOM 836 O O . GLN A 1 106 ? 2.447 -5.823 -13.957 1.00 91.56 106 GLN A O 1
ATOM 841 N N . ARG A 1 107 ? 3.193 -3.932 -14.920 1.00 91.81 107 ARG A N 1
ATOM 842 C CA . ARG A 1 107 ? 4.337 -4.564 -15.600 1.00 91.81 107 ARG A CA 1
ATOM 843 C C . ARG A 1 107 ? 5.320 -5.171 -14.599 1.00 91.81 107 ARG A C 1
ATOM 845 O O . ARG A 1 107 ? 5.707 -6.323 -14.775 1.00 91.81 107 ARG A O 1
ATOM 852 N N . HIS A 1 108 ? 5.687 -4.443 -13.545 1.00 92.38 108 HIS A N 1
ATOM 853 C CA . HIS A 1 108 ? 6.620 -4.951 -12.535 1.00 92.38 108 HIS A CA 1
ATOM 854 C C . HIS A 1 108 ? 6.033 -6.129 -11.758 1.00 92.38 108 HIS A C 1
ATOM 856 O O . HIS A 1 108 ? 6.663 -7.177 -11.656 1.00 92.38 108 HIS A O 1
ATOM 862 N N . LEU A 1 109 ? 4.791 -6.031 -11.285 1.00 91.94 109 LEU A N 1
ATOM 863 C CA . LEU A 1 109 ? 4.132 -7.149 -10.605 1.00 91.94 109 LEU A CA 1
ATOM 864 C C . LEU A 1 109 ? 3.995 -8.376 -11.515 1.00 91.94 109 LEU A C 1
ATOM 866 O O . LEU A 1 109 ? 4.124 -9.504 -11.041 1.00 91.94 109 LEU A O 1
ATOM 870 N N . HIS A 1 110 ? 3.791 -8.175 -12.819 1.00 92.19 110 HIS A N 1
ATOM 871 C CA . HIS A 1 110 ? 3.770 -9.270 -13.784 1.00 92.19 110 HIS A CA 1
ATOM 872 C C . HIS A 1 110 ? 5.124 -9.984 -13.890 1.00 92.19 110 HIS A C 1
ATOM 874 O O . HIS A 1 110 ? 5.149 -11.214 -13.903 1.00 92.19 110 HIS A O 1
ATOM 880 N N . LEU A 1 111 ? 6.241 -9.242 -13.885 1.00 91.69 111 LEU A N 1
ATOM 881 C CA . LEU A 1 111 ? 7.592 -9.824 -13.820 1.00 91.69 111 LEU A CA 1
ATOM 882 C C . LEU A 1 111 ? 7.779 -10.677 -12.557 1.00 91.69 111 LEU A C 1
ATOM 884 O O . LEU A 1 111 ? 8.414 -11.724 -12.607 1.00 91.69 111 LEU A O 1
ATOM 888 N N . HIS A 1 112 ? 7.160 -10.279 -11.444 1.00 91.06 112 HIS A N 1
ATOM 889 C CA . HIS A 1 112 ? 7.155 -11.036 -10.189 1.00 91.06 112 HIS A CA 1
ATOM 890 C C . HIS A 1 112 ? 6.066 -12.131 -10.120 1.00 91.06 112 HIS A C 1
ATOM 892 O O . HIS A 1 112 ? 5.735 -12.622 -9.041 1.00 91.06 112 HIS A O 1
ATOM 898 N N . GLY A 1 113 ? 5.502 -12.541 -11.262 1.00 89.75 113 GLY A N 1
ATOM 899 C CA . GLY A 1 113 ? 4.591 -13.686 -11.363 1.00 89.75 113 GLY A CA 1
ATOM 900 C C . GLY A 1 113 ? 3.128 -13.389 -11.023 1.00 89.75 113 GLY A C 1
ATOM 901 O O . GLY A 1 113 ? 2.309 -14.311 -10.967 1.00 89.75 113 GLY A O 1
ATOM 902 N N . VAL A 1 114 ? 2.754 -12.121 -10.823 1.00 90.12 114 VAL A N 1
ATOM 903 C CA . VAL A 1 114 ? 1.349 -11.749 -10.628 1.00 90.12 114 VAL A CA 1
ATOM 904 C C . VAL A 1 114 ? 0.594 -11.888 -11.951 1.00 90.12 114 VAL A C 1
ATOM 906 O O . VAL A 1 114 ? 0.916 -11.278 -12.974 1.00 90.12 114 VAL A O 1
ATOM 909 N N . CYS A 1 115 ? -0.454 -12.707 -11.928 1.00 90.31 115 CYS A N 1
ATOM 910 C CA . CYS A 1 115 ? -1.339 -12.892 -13.070 1.00 90.31 115 CYS A CA 1
ATOM 911 C C . CYS A 1 115 ? -2.362 -11.751 -13.136 1.00 90.31 115 CYS A C 1
ATOM 913 O O . CYS A 1 115 ? -3.074 -11.506 -12.162 1.00 90.31 115 CYS A O 1
ATOM 915 N N . PHE A 1 116 ? -2.494 -11.111 -14.297 1.00 89.00 116 PHE A N 1
ATOM 916 C CA . PHE A 1 116 ? -3.512 -10.091 -14.562 1.00 89.00 116 PHE A CA 1
ATOM 917 C C . PHE A 1 116 ? -4.583 -10.612 -15.528 1.00 89.00 116 PHE A C 1
ATOM 919 O O . PHE A 1 116 ? -4.322 -11.485 -16.356 1.00 89.00 116 PHE A O 1
ATOM 926 N N . GLY A 1 117 ? -5.803 -10.085 -15.427 1.00 86.19 117 GLY A N 1
ATOM 927 C CA . GLY A 1 117 ? -6.937 -10.517 -16.245 1.00 86.19 117 GLY A CA 1
ATOM 928 C C . GLY A 1 117 ? -7.746 -11.653 -15.613 1.00 86.19 117 GLY A C 1
ATOM 929 O O . GLY A 1 117 ? -7.764 -11.843 -14.396 1.00 86.19 117 GLY A O 1
ATOM 930 N N . ARG A 1 118 ? -8.476 -12.412 -16.440 1.00 80.81 118 ARG A N 1
ATOM 931 C CA . ARG A 1 118 ? -9.418 -13.441 -15.966 1.00 80.81 118 ARG A CA 1
ATOM 932 C C . ARG A 1 118 ? -8.716 -14.461 -15.059 1.00 80.81 118 ARG A C 1
ATOM 934 O O . ARG A 1 118 ? -7.868 -15.214 -15.516 1.00 80.81 118 ARG A O 1
ATOM 941 N N . GLY A 1 119 ? -9.157 -14.540 -13.802 1.00 74.81 119 GLY A N 1
ATOM 942 C CA . GLY A 1 119 ? -8.607 -15.470 -12.809 1.00 74.81 119 GLY A CA 1
ATOM 943 C C . GLY A 1 119 ? -7.401 -14.937 -12.030 1.00 74.81 119 GLY A C 1
ATOM 944 O O . GLY A 1 119 ? -6.895 -15.661 -11.180 1.00 74.81 119 GLY A O 1
ATOM 945 N N . GLY A 1 120 ? -6.981 -13.696 -12.282 1.00 85.19 120 GLY A N 1
ATOM 946 C CA . GLY A 1 120 ? -5.929 -13.000 -11.548 1.00 85.19 120 GLY A CA 1
ATOM 947 C C . GLY A 1 120 ? -6.415 -11.657 -11.004 1.00 85.19 120 GLY A C 1
ATOM 948 O O . GLY A 1 120 ? -7.500 -11.567 -10.421 1.00 85.19 120 GLY A O 1
ATOM 949 N N . PHE A 1 121 ? -5.615 -10.617 -11.218 1.00 86.69 121 PHE A N 1
ATOM 950 C CA . PHE A 1 121 ? -5.836 -9.265 -10.711 1.00 86.69 121 PHE A CA 1
ATOM 951 C C . PHE A 1 121 ? -6.104 -8.247 -11.828 1.00 86.69 121 PHE A C 1
ATOM 953 O O . PHE A 1 121 ? -5.900 -8.510 -13.015 1.00 86.69 121 PHE A O 1
ATOM 960 N N . ALA A 1 122 ? -6.576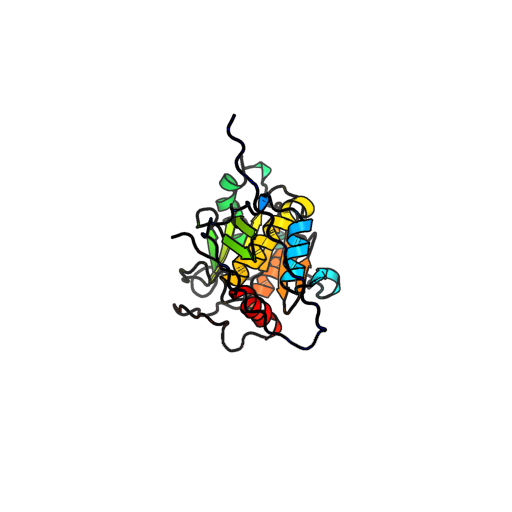 -7.074 -11.436 1.00 86.88 122 ALA A N 1
ATOM 961 C CA . ALA A 1 122 ? -6.591 -5.856 -12.227 1.00 86.88 122 ALA A CA 1
ATOM 962 C C . ALA A 1 122 ? -5.975 -4.736 -11.385 1.00 86.88 122 ALA A C 1
ATOM 964 O O . ALA A 1 122 ? -6.123 -4.736 -10.159 1.00 86.88 122 ALA A O 1
ATOM 965 N N . ILE A 1 123 ? -5.294 -3.798 -12.040 1.00 86.31 123 ILE A N 1
ATOM 966 C CA . ILE A 1 123 ? -4.981 -2.514 -11.426 1.00 86.31 123 ILE A CA 1
ATOM 967 C C . ILE A 1 123 ? -6.052 -1.514 -11.848 1.00 86.31 123 ILE A C 1
ATOM 969 O O . ILE A 1 123 ? -6.392 -1.406 -13.027 1.00 86.31 123 ILE A O 1
ATOM 973 N N . GLU A 1 124 ? -6.633 -0.845 -10.868 1.00 80.50 124 GLU A N 1
ATOM 974 C CA . GLU A 1 124 ? -7.623 0.197 -11.069 1.00 80.50 124 GLU A CA 1
ATOM 975 C C . GLU A 1 124 ? -6.995 1.536 -10.727 1.00 80.50 124 GLU A C 1
ATOM 977 O O . GLU A 1 124 ? -6.392 1.714 -9.663 1.00 80.50 124 GLU A O 1
ATOM 982 N N . ASP A 1 125 ? -7.174 2.476 -11.644 1.00 76.44 125 ASP A N 1
ATOM 983 C CA . ASP A 1 125 ? -6.937 3.875 -11.369 1.00 76.44 125 ASP A CA 1
ATOM 984 C C . ASP A 1 125 ? -8.078 4.404 -10.483 1.00 76.44 125 ASP A C 1
ATOM 986 O O . ASP A 1 125 ? -9.237 4.486 -10.904 1.00 76.44 125 ASP A O 1
ATOM 990 N N . VAL A 1 126 ? -7.747 4.721 -9.234 1.00 75.69 126 VAL A N 1
ATOM 991 C CA . VAL A 1 126 ? -8.700 5.146 -8.202 1.00 75.69 126 VAL A CA 1
ATOM 992 C C . VAL A 1 126 ? -8.469 6.587 -7.753 1.00 75.69 126 VAL A C 1
ATOM 994 O O . VAL A 1 126 ? -9.187 7.048 -6.865 1.00 75.69 126 VAL A O 1
ATOM 997 N N . HIS A 1 127 ? -7.565 7.343 -8.393 1.00 70.19 127 HIS A N 1
ATOM 998 C CA . HIS A 1 127 ? -7.355 8.758 -8.044 1.00 70.19 127 HIS A CA 1
ATOM 999 C C . HIS A 1 127 ? -8.612 9.610 -8.283 1.00 70.19 127 HIS A C 1
ATOM 1001 O O . HIS A 1 127 ? -8.818 10.624 -7.621 1.00 70.19 127 HIS A O 1
ATOM 1007 N N . LYS A 1 128 ? -9.483 9.180 -9.209 1.00 64.31 128 LYS A N 1
ATOM 1008 C CA . LYS A 1 128 ? -10.784 9.816 -9.499 1.00 64.31 128 LYS A CA 1
ATOM 1009 C C . LYS A 1 128 ? -11.936 9.284 -8.644 1.00 64.31 128 LYS A C 1
ATOM 1011 O O . LYS A 1 128 ? -13.060 9.763 -8.785 1.00 64.31 128 LYS A O 1
ATOM 1016 N N . ALA A 1 129 ? -11.696 8.277 -7.804 1.00 67.31 129 ALA A N 1
ATOM 1017 C CA . ALA A 1 129 ? -12.715 7.728 -6.918 1.00 67.31 129 ALA A CA 1
ATOM 1018 C C . ALA A 1 129 ? -12.965 8.655 -5.716 1.00 67.31 129 ALA A C 1
ATOM 1020 O O . ALA A 1 129 ? -12.195 9.574 -5.435 1.00 67.31 129 ALA A O 1
ATOM 1021 N N . HIS A 1 130 ? -14.051 8.406 -4.978 1.00 64.88 130 HIS A N 1
ATOM 1022 C CA . HIS A 1 130 ? -14.337 9.166 -3.764 1.00 64.88 130 HIS A CA 1
ATOM 1023 C C . HIS A 1 130 ? -13.177 9.045 -2.760 1.00 64.88 130 HIS A C 1
ATOM 1025 O O . HIS A 1 130 ? -12.696 7.933 -2.515 1.00 64.88 130 HIS A O 1
ATOM 1031 N N . PRO A 1 131 ? -12.750 10.161 -2.139 1.00 71.94 131 PRO A N 1
ATOM 1032 C CA . PRO A 1 131 ? -11.662 10.139 -1.178 1.00 71.94 131 PRO A CA 1
ATOM 1033 C C . PRO A 1 131 ? -12.026 9.258 0.017 1.00 71.94 131 PRO A C 1
ATOM 1035 O O . PRO A 1 131 ? -13.147 9.293 0.533 1.00 71.94 131 PRO A O 1
ATOM 1038 N N . LEU A 1 132 ? -11.044 8.491 0.480 1.00 79.69 132 LEU A N 1
ATOM 1039 C CA . LEU A 1 132 ? -11.112 7.762 1.734 1.00 79.69 132 LEU A CA 1
ATOM 1040 C C . LEU A 1 132 ? -11.362 8.741 2.876 1.00 79.69 132 LEU A C 1
ATOM 1042 O O . LEU A 1 132 ? -10.760 9.812 2.927 1.00 79.69 132 LEU A O 1
ATOM 1046 N N . ALA A 1 133 ? -12.223 8.353 3.810 1.00 80.81 133 ALA A N 1
ATOM 1047 C CA . ALA A 1 133 ? -12.530 9.134 4.997 1.00 80.81 133 ALA A CA 1
ATOM 1048 C C . ALA A 1 133 ? -12.216 8.334 6.260 1.00 80.81 133 ALA A C 1
ATOM 1050 O O . ALA A 1 133 ? -12.530 7.147 6.365 1.00 80.81 133 ALA A O 1
ATOM 1051 N N . LEU A 1 134 ? -11.618 9.015 7.229 1.00 82.19 134 LEU A N 1
ATOM 1052 C CA . LEU A 1 134 ? -11.244 8.488 8.529 1.00 82.19 134 LEU A CA 1
ATOM 1053 C C . LEU A 1 134 ? -11.796 9.420 9.604 1.00 82.19 134 LEU A C 1
ATOM 1055 O O . LEU A 1 134 ? -11.359 10.564 9.725 1.00 82.19 134 LEU A O 1
ATOM 1059 N N . THR A 1 135 ? -12.751 8.939 10.397 1.00 82.75 135 THR A N 1
ATOM 1060 C CA . THR A 1 135 ? -13.289 9.694 11.534 1.00 82.75 135 THR A CA 1
ATOM 1061 C C . THR A 1 135 ? -13.029 8.952 12.839 1.00 82.75 135 THR A C 1
ATOM 1063 O O . THR A 1 135 ? -13.443 7.804 13.008 1.00 82.75 135 THR A O 1
ATOM 1066 N N . HIS A 1 136 ? -12.358 9.625 13.775 1.00 80.94 136 HIS A N 1
ATOM 1067 C CA . HIS A 1 136 ? -12.087 9.119 15.118 1.00 80.94 136 HIS A CA 1
ATOM 1068 C C . HIS A 1 136 ? -12.240 10.245 16.149 1.00 80.94 136 HIS A C 1
ATOM 1070 O O . HIS A 1 136 ? -11.531 11.253 16.115 1.00 80.94 136 HIS A O 1
ATOM 1076 N N . GLY A 1 137 ? -13.194 10.098 17.073 1.00 80.38 137 GLY A N 1
ATOM 1077 C CA . GLY A 1 137 ? -13.526 11.154 18.029 1.00 80.38 137 GLY A CA 1
ATOM 1078 C C . GLY A 1 137 ? -13.975 12.439 17.322 1.00 80.38 137 GLY A C 1
ATOM 1079 O O . GLY A 1 137 ? -14.970 12.439 16.606 1.00 80.38 137 GLY A O 1
ATOM 1080 N N . ARG A 1 138 ? -13.240 13.540 17.528 1.00 77.69 138 ARG A N 1
ATOM 1081 C CA . ARG A 1 138 ? -13.492 14.845 16.877 1.00 77.69 138 ARG A CA 1
ATOM 1082 C C . ARG A 1 138 ? -12.651 15.079 15.619 1.00 77.69 138 ARG A C 1
ATOM 1084 O O . ARG A 1 138 ? -12.759 16.142 15.015 1.00 77.69 138 ARG A O 1
ATOM 1091 N N . GLN A 1 139 ? -11.792 14.133 15.250 1.00 77.62 139 GLN A N 1
ATOM 1092 C CA . GLN A 1 139 ? -10.930 14.252 14.081 1.00 77.62 139 GLN A CA 1
ATOM 1093 C C . GLN A 1 139 ? -11.618 13.618 12.874 1.00 77.62 139 GLN A C 1
ATOM 1095 O O . GLN A 1 139 ? -12.055 12.469 12.940 1.00 77.62 139 GLN A O 1
ATOM 1100 N N . SER A 1 140 ? -11.695 14.373 11.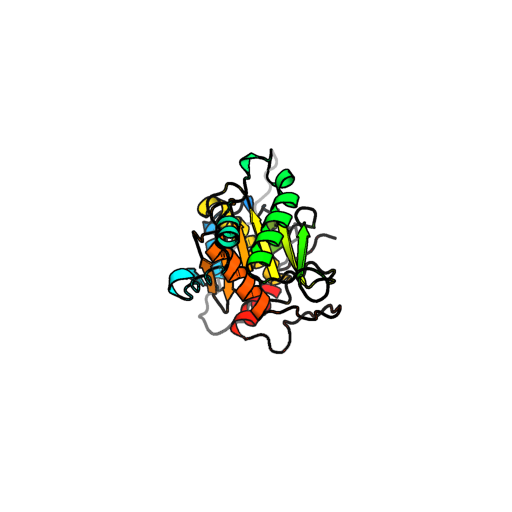779 1.00 85.06 140 SER A N 1
ATOM 1101 C CA . SER A 1 140 ? -12.090 13.877 10.465 1.00 85.06 140 SER A CA 1
ATOM 1102 C C . SER A 1 140 ? -10.956 14.155 9.491 1.00 85.06 140 SER A C 1
ATOM 1104 O O . SER A 1 140 ? -10.541 15.301 9.326 1.00 85.06 140 SER A O 1
ATOM 1106 N N . LEU A 1 141 ? -10.458 13.101 8.862 1.00 84.44 141 LEU A N 1
ATOM 1107 C CA . LEU A 1 141 ? -9.380 13.124 7.885 1.00 84.44 141 LEU A CA 1
ATOM 1108 C C . LEU A 1 141 ? -9.907 12.552 6.565 1.00 84.44 141 LEU A C 1
ATOM 1110 O O . LEU A 1 141 ? -10.677 11.589 6.587 1.00 84.44 141 LEU A O 1
ATOM 1114 N N . ARG A 1 142 ? -9.515 13.123 5.425 1.00 86.00 142 ARG A N 1
ATOM 1115 C CA . ARG A 1 142 ? -9.895 12.631 4.090 1.00 86.00 142 ARG A CA 1
ATOM 1116 C C . ARG A 1 142 ? -8.732 12.681 3.110 1.00 86.00 142 ARG A C 1
ATOM 1118 O O . ARG A 1 142 ? -7.931 13.598 3.191 1.00 86.00 142 ARG A O 1
ATOM 1125 N N . GLY A 1 143 ? -8.661 11.751 2.167 1.00 79.00 143 GLY A N 1
ATOM 1126 C CA . GLY A 1 143 ? -7.649 11.781 1.111 1.00 79.00 143 GLY A CA 1
ATOM 1127 C C . GLY A 1 143 ? -7.772 10.623 0.130 1.00 79.00 143 GLY A C 1
ATOM 1128 O O . GLY A 1 143 ? -8.596 9.729 0.310 1.00 79.00 143 GLY A O 1
ATOM 1129 N N . GLY A 1 144 ? -6.981 10.667 -0.936 1.00 77.81 144 GLY A N 1
ATOM 1130 C CA . GLY A 1 144 ? -7.000 9.676 -2.008 1.00 77.81 144 GLY A CA 1
ATOM 1131 C C . GLY A 1 144 ? -5.833 8.695 -1.951 1.00 77.81 144 GLY A C 1
ATOM 1132 O O . GLY A 1 144 ? -4.897 8.846 -1.169 1.00 77.81 144 GLY A O 1
ATOM 1133 N N . VAL A 1 145 ? -5.924 7.691 -2.813 1.00 80.12 145 VAL A N 1
ATOM 1134 C CA . VAL A 1 145 ? -4.804 6.878 -3.302 1.00 80.12 145 VAL A CA 1
ATOM 1135 C C . VAL A 1 145 ? -4.864 6.934 -4.825 1.00 80.12 145 VAL A C 1
ATOM 1137 O O . VAL A 1 145 ? -5.952 7.143 -5.367 1.00 80.12 145 VAL A O 1
ATOM 1140 N N . HIS A 1 146 ? -3.744 6.742 -5.512 1.00 78.19 146 HIS A N 1
ATOM 1141 C CA . HIS A 1 146 ? -3.739 6.866 -6.966 1.00 78.19 146 HIS A CA 1
ATOM 1142 C C . HIS A 1 146 ? -4.137 5.561 -7.646 1.00 78.19 146 HIS A C 1
ATOM 1144 O O . HIS A 1 146 ? -5.040 5.550 -8.480 1.00 78.19 146 HIS A O 1
ATOM 1150 N N . CYS A 1 147 ? -3.554 4.439 -7.220 1.00 80.25 147 CYS A N 1
ATOM 1151 C CA . CYS A 1 147 ? -3.839 3.134 -7.813 1.00 80.25 147 CYS A CA 1
ATOM 1152 C C . CYS A 1 147 ? -4.241 2.103 -6.759 1.00 80.25 147 CYS A C 1
ATOM 1154 O O . CYS A 1 147 ? -3.825 2.158 -5.597 1.00 80.25 147 CYS A O 1
ATOM 1156 N N . ALA A 1 148 ? -5.030 1.116 -7.174 1.00 84.19 148 ALA A N 1
ATOM 1157 C CA . ALA A 1 148 ? -5.373 -0.020 -6.337 1.00 84.19 148 ALA A CA 1
ATOM 1158 C C . ALA A 1 148 ? -5.360 -1.332 -7.120 1.00 84.19 148 ALA A C 1
ATOM 1160 O O . ALA A 1 148 ? -5.856 -1.413 -8.239 1.00 84.19 148 ALA A O 1
ATOM 1161 N N . LEU A 1 149 ? -4.837 -2.390 -6.503 1.00 85.12 149 LEU A N 1
ATOM 1162 C CA . LEU A 1 149 ? -4.890 -3.742 -7.048 1.00 85.12 149 LEU A CA 1
ATOM 1163 C C . LEU A 1 149 ? -6.083 -4.508 -6.479 1.00 85.12 149 LEU A C 1
ATOM 1165 O O . LEU A 1 149 ? -6.253 -4.614 -5.258 1.00 85.12 149 LEU A O 1
ATOM 1169 N N . VAL A 1 150 ? -6.896 -5.066 -7.376 1.00 80.44 150 VAL A N 1
ATOM 1170 C CA . VAL A 1 150 ? -8.120 -5.825 -7.072 1.00 80.44 150 VAL A CA 1
ATOM 1171 C C . VAL A 1 150 ? -8.126 -7.174 -7.770 1.00 80.44 150 VAL A C 1
ATOM 1173 O O . VAL A 1 150 ? -7.534 -7.316 -8.839 1.00 80.44 150 VAL A O 1
ATOM 1176 N N . PRO A 1 151 ? -8.845 -8.177 -7.248 1.00 78.44 151 PRO A N 1
ATOM 1177 C CA . PRO A 1 151 ? -9.166 -9.360 -8.034 1.00 78.44 151 PRO A CA 1
ATOM 1178 C C . PRO A 1 151 ? -9.968 -8.981 -9.286 1.00 78.44 151 PRO A C 1
ATOM 1180 O O . PRO A 1 151 ? -10.916 -8.193 -9.223 1.00 78.44 151 PRO A O 1
ATOM 1183 N N . PHE A 1 152 ? -9.622 -9.574 -10.426 1.00 77.56 152 PHE A N 1
ATOM 1184 C CA . PHE A 1 152 ? -10.263 -9.257 -11.699 1.00 77.56 152 PHE A CA 1
ATOM 1185 C C . PHE A 1 152 ? -11.775 -9.538 -11.665 1.00 77.56 152 PHE A C 1
ATOM 1187 O O . PHE A 1 152 ? -12.213 -10.645 -11.338 1.00 77.56 152 PHE A O 1
ATOM 1194 N N . GLY A 1 153 ? -12.578 -8.548 -12.064 1.00 70.56 153 GLY A N 1
ATOM 1195 C CA . GLY A 1 153 ? -14.042 -8.647 -12.120 1.00 70.56 153 GLY A CA 1
ATOM 1196 C C . GLY A 1 153 ? -14.768 -8.327 -10.806 1.00 70.56 153 GLY A C 1
ATOM 1197 O O . GLY A 1 153 ? -15.977 -8.563 -10.713 1.00 70.56 153 GLY A O 1
ATOM 1198 N N . VAL A 1 154 ? -14.067 -7.795 -9.799 1.00 68.94 154 VAL A N 1
ATOM 1199 C CA . VAL A 1 154 ? -14.668 -7.273 -8.564 1.00 68.94 154 VAL A CA 1
ATOM 1200 C C . VAL A 1 154 ? -14.920 -5.773 -8.713 1.00 68.94 154 VAL A C 1
ATOM 1202 O O . VAL A 1 154 ? -13.988 -5.007 -8.854 1.00 68.94 154 VAL A O 1
ATOM 1205 N N . ALA A 1 155 ? -16.185 -5.352 -8.652 1.00 57.69 155 ALA A N 1
ATOM 1206 C CA . ALA A 1 155 ? -16.595 -3.959 -8.876 1.00 57.69 155 ALA A CA 1
ATOM 1207 C C . ALA A 1 155 ? -16.666 -3.103 -7.591 1.00 57.69 155 ALA A C 1
ATOM 1209 O O . ALA A 1 155 ? -17.398 -2.117 -7.561 1.00 57.69 155 ALA A O 1
ATOM 1210 N N . ASN A 1 156 ? -16.023 -3.519 -6.492 1.00 59.62 156 ASN A N 1
ATOM 1211 C CA . ASN A 1 156 ? -16.194 -2.875 -5.185 1.00 59.62 156 ASN A CA 1
ATOM 1212 C C . ASN A 1 156 ? -14.872 -2.291 -4.651 1.00 59.62 156 ASN A C 1
ATOM 1214 O O . ASN A 1 156 ? -13.962 -3.075 -4.368 1.00 59.62 156 ASN A O 1
ATOM 1218 N N . PRO A 1 157 ? -14.793 -0.971 -4.388 1.00 52.38 157 PRO A N 1
ATOM 1219 C CA . PRO A 1 157 ? -13.605 -0.344 -3.808 1.00 52.38 157 PRO A CA 1
ATOM 1220 C C . PRO A 1 157 ? -13.285 -0.793 -2.366 1.00 52.38 157 PRO A C 1
ATOM 1222 O O . PRO A 1 157 ? -12.205 -0.546 -1.831 1.00 52.38 157 PRO A O 1
ATOM 1225 N N . ALA A 1 158 ? -14.199 -1.505 -1.709 1.00 52.09 158 ALA A N 1
ATOM 1226 C CA . ALA A 1 158 ? -13.950 -2.198 -0.442 1.00 52.09 158 ALA A CA 1
ATOM 1227 C C . ALA A 1 158 ? -13.159 -3.519 -0.595 1.00 52.09 158 ALA A C 1
ATOM 1229 O O . ALA A 1 158 ? -12.933 -4.217 0.391 1.00 52.09 158 ALA A O 1
ATOM 1230 N N . ALA A 1 159 ? -12.783 -3.923 -1.812 1.00 52.91 159 ALA A N 1
ATOM 1231 C CA . ALA A 1 159 ? -12.110 -5.199 -2.081 1.00 52.91 159 ALA A CA 1
ATOM 1232 C C . ALA A 1 159 ? -10.667 -5.050 -2.596 1.00 52.91 159 ALA A C 1
ATOM 1234 O O . ALA A 1 159 ? -10.090 -6.018 -3.097 1.00 52.91 159 ALA A O 1
ATOM 1235 N N . HIS A 1 160 ? -10.085 -3.853 -2.494 1.00 68.62 160 HIS A N 1
ATOM 1236 C CA . HIS A 1 160 ? -8.681 -3.638 -2.839 1.00 68.62 160 HIS A CA 1
ATOM 1237 C C . HIS A 1 160 ? -7.775 -4.462 -1.907 1.00 68.62 160 HIS A C 1
ATOM 1239 O O . HIS A 1 160 ? -8.055 -4.578 -0.716 1.00 68.62 160 HIS A O 1
ATOM 1245 N N . GLN A 1 161 ? -6.717 -5.068 -2.451 1.00 62.72 161 GLN A N 1
ATOM 1246 C CA . GLN A 1 161 ? -5.751 -5.898 -1.708 1.00 62.72 161 GLN A CA 1
ATOM 1247 C C . GLN A 1 161 ? -4.401 -5.201 -1.524 1.00 62.72 161 GLN A C 1
ATOM 1249 O O . GLN A 1 161 ? -3.714 -5.419 -0.524 1.00 62.72 161 GLN A O 1
ATOM 1254 N N . ALA A 1 162 ? -4.053 -4.328 -2.469 1.00 66.94 162 ALA A N 1
ATOM 1255 C CA . ALA A 1 162 ? -2.958 -3.388 -2.333 1.00 66.94 162 ALA A CA 1
ATOM 1256 C C . ALA A 1 162 ? -3.381 -2.011 -2.847 1.00 66.94 162 ALA A C 1
ATOM 1258 O O . ALA A 1 162 ? -4.224 -1.914 -3.745 1.00 66.94 162 ALA A O 1
ATOM 1259 N N . ARG A 1 163 ? -2.829 -0.950 -2.263 1.00 72.12 163 ARG A N 1
ATOM 1260 C CA . ARG A 1 163 ? -3.033 0.426 -2.732 1.00 72.12 163 ARG A CA 1
ATOM 1261 C C . ARG A 1 163 ? -1.698 1.142 -2.828 1.00 72.12 163 ARG A C 1
ATOM 1263 O O . ARG A 1 163 ? -0.824 0.913 -1.999 1.00 72.12 163 ARG A O 1
ATOM 1270 N N . ILE A 1 164 ? -1.591 2.017 -3.812 1.00 69.00 164 ILE A N 1
ATOM 1271 C CA . ILE A 1 164 ? -0.390 2.786 -4.105 1.00 69.00 164 ILE A CA 1
ATOM 1272 C C . ILE A 1 164 ? -0.712 4.261 -3.873 1.00 69.00 164 ILE A C 1
ATOM 1274 O O . ILE A 1 164 ? -1.675 4.803 -4.429 1.00 69.00 164 ILE A O 1
ATOM 1278 N N . SER A 1 165 ? 0.088 4.879 -3.015 1.00 68.50 165 SER A N 1
ATOM 1279 C CA . SER A 1 165 ? 0.209 6.320 -2.852 1.00 68.50 165 SER A CA 1
ATOM 1280 C C . SER A 1 165 ? 1.561 6.735 -3.416 1.00 68.50 165 SER A C 1
ATOM 1282 O O . SER A 1 165 ? 2.555 6.038 -3.252 1.00 68.50 165 SER A O 1
ATOM 1284 N N . ASP A 1 166 ? 1.614 7.892 -4.037 1.00 67.44 166 ASP A N 1
ATOM 1285 C CA . ASP A 1 166 ? 2.818 8.406 -4.670 1.00 67.44 166 ASP A CA 1
ATOM 1286 C C . ASP A 1 166 ? 2.931 9.902 -4.448 1.00 67.44 166 ASP A C 1
ATOM 1288 O O . ASP A 1 166 ? 1.999 10.570 -3.992 1.00 67.44 166 ASP A O 1
ATOM 1292 N N . GLY A 1 167 ? 4.142 10.349 -4.721 1.00 60.16 167 GLY A N 1
ATOM 1293 C CA . GLY A 1 167 ? 4.579 11.722 -4.793 1.00 60.16 167 GLY A CA 1
ATOM 1294 C C . GLY A 1 167 ? 6.102 11.740 -4.740 1.00 60.16 167 GLY A C 1
ATOM 1295 O O . GLY A 1 167 ? 6.701 10.779 -4.251 1.00 60.16 167 GLY A O 1
ATOM 1296 N N . PRO A 1 168 ? 6.769 12.823 -5.165 1.00 55.47 168 PRO A N 1
ATOM 1297 C CA . PRO A 1 168 ? 8.212 13.019 -4.972 1.00 55.47 168 PRO A CA 1
ATOM 1298 C C . PRO A 1 168 ? 8.565 13.249 -3.485 1.00 55.47 168 PRO A C 1
ATOM 1300 O O . PRO A 1 168 ? 9.505 13.965 -3.144 1.00 55.47 168 PRO A O 1
ATOM 1303 N N . LEU A 1 169 ? 7.743 12.709 -2.589 1.00 63.09 169 LEU A N 1
ATOM 1304 C CA . LEU A 1 169 ? 7.773 12.892 -1.160 1.00 63.09 169 LEU A CA 1
ATOM 1305 C C . LEU A 1 169 ? 8.719 11.861 -0.570 1.00 63.09 169 LEU A C 1
ATOM 1307 O O . LEU A 1 169 ? 8.628 10.665 -0.848 1.00 63.09 169 LEU A O 1
ATOM 1311 N N . THR A 1 170 ? 9.587 12.322 0.323 1.00 73.25 170 THR A N 1
ATOM 1312 C CA . THR A 1 170 ? 10.283 11.392 1.203 1.00 73.25 170 THR A CA 1
ATOM 1313 C C . THR A 1 170 ? 9.262 10.687 2.098 1.00 73.25 170 THR A C 1
ATOM 1315 O O . THR A 1 170 ? 8.147 11.178 2.309 1.00 73.25 170 THR A O 1
ATOM 1318 N N . PHE A 1 171 ? 9.636 9.549 2.685 1.00 76.94 171 PHE A N 1
ATOM 1319 C CA . PHE A 1 171 ? 8.764 8.895 3.660 1.00 76.94 171 PHE A CA 1
ATOM 1320 C C . PHE A 1 171 ? 8.343 9.834 4.791 1.00 76.94 171 PHE A C 1
ATOM 1322 O O . PHE A 1 171 ? 7.190 9.795 5.192 1.00 76.94 171 PHE A O 1
ATOM 1329 N N . GLU A 1 172 ? 9.223 10.712 5.274 1.00 79.12 172 GLU A N 1
ATOM 1330 C CA . GLU A 1 172 ? 8.880 11.662 6.340 1.00 79.12 172 GLU A CA 1
ATOM 1331 C C . GLU A 1 172 ? 7.749 12.616 5.937 1.00 79.12 172 GLU A C 1
ATOM 1333 O O . GLU A 1 172 ? 6.858 12.897 6.746 1.00 79.12 172 GLU A O 1
ATOM 1338 N N . ASP A 1 173 ? 7.735 13.043 4.673 1.00 78.00 173 ASP A N 1
ATOM 1339 C CA . ASP A 1 173 ? 6.716 13.942 4.133 1.00 78.00 173 ASP A CA 1
ATOM 1340 C C . ASP A 1 173 ? 5.402 13.198 3.832 1.00 78.00 173 ASP A C 1
ATOM 1342 O O . ASP A 1 173 ? 4.311 13.705 4.098 1.00 78.00 173 ASP A O 1
ATOM 1346 N N . GLY A 1 174 ? 5.490 11.967 3.314 1.00 81.88 174 GLY A N 1
ATOM 1347 C CA . GLY A 1 174 ? 4.336 11.163 2.896 1.00 81.88 174 GLY A CA 1
ATOM 1348 C C . GLY A 1 174 ? 3.761 10.225 3.967 1.00 81.88 174 GLY A C 1
ATOM 1349 O O . GLY A 1 174 ? 2.650 9.708 3.798 1.00 81.88 174 GLY A O 1
ATOM 1350 N N . ARG A 1 175 ? 4.462 9.997 5.090 1.00 88.38 175 ARG A N 1
ATOM 1351 C CA . ARG A 1 175 ? 4.098 8.997 6.118 1.00 88.38 175 ARG A CA 1
ATOM 1352 C C . ARG A 1 175 ? 2.693 9.218 6.648 1.00 88.38 175 ARG A C 1
ATOM 1354 O O . ARG A 1 175 ? 1.904 8.278 6.748 1.00 88.38 175 ARG A O 1
ATOM 1361 N N . ALA A 1 176 ? 2.375 10.453 7.025 1.00 87.38 176 ALA A N 1
ATOM 1362 C CA . ALA A 1 176 ? 1.080 10.764 7.614 1.00 87.38 176 ALA A CA 1
ATOM 1363 C C . ALA A 1 176 ? -0.070 10.411 6.654 1.00 87.38 176 ALA A C 1
ATOM 1365 O O . ALA A 1 176 ? -1.062 9.805 7.071 1.00 87.38 176 ALA A O 1
ATOM 1366 N N . GLN A 1 177 ? 0.106 10.712 5.367 1.00 85.75 177 GLN A N 1
ATOM 1367 C CA . GLN A 1 177 ? -0.863 10.412 4.324 1.00 85.75 177 GLN A CA 1
ATOM 1368 C C . GLN A 1 177 ? -1.029 8.908 4.109 1.00 85.75 177 GLN A C 1
ATOM 1370 O O . GLN A 1 177 ? -2.158 8.413 4.177 1.00 85.75 177 GLN A O 1
ATOM 1375 N N . VAL A 1 178 ? 0.068 8.169 3.907 1.00 86.88 178 VAL A N 1
ATOM 1376 C CA . VAL A 1 178 ? -0.008 6.726 3.624 1.00 86.88 178 VAL A CA 1
ATOM 1377 C C . VAL A 1 178 ? -0.555 5.938 4.815 1.00 86.88 178 VAL A C 1
ATOM 1379 O O . VAL A 1 178 ? -1.338 5.010 4.627 1.00 86.88 178 VAL A O 1
ATOM 1382 N N . VAL A 1 179 ? -0.258 6.341 6.054 1.00 91.50 179 VAL A N 1
ATOM 1383 C CA . VAL A 1 179 ? -0.867 5.720 7.240 1.00 91.50 179 VAL A CA 1
ATOM 1384 C C . VAL A 1 179 ? -2.364 6.010 7.311 1.00 91.50 179 VAL A C 1
ATOM 1386 O O . VAL A 1 179 ? -3.149 5.098 7.578 1.00 91.50 179 VAL A O 1
ATOM 1389 N N . CYS A 1 180 ? -2.793 7.254 7.080 1.00 89.12 180 CYS A N 1
ATOM 1390 C CA . CYS A 1 180 ? -4.223 7.569 7.056 1.00 89.12 180 CYS A CA 1
ATOM 1391 C C . CYS A 1 180 ? -4.952 6.752 5.981 1.00 89.12 180 CYS A C 1
ATOM 1393 O O . CYS A 1 180 ? -6.019 6.196 6.255 1.00 89.12 180 CYS A O 1
ATOM 1395 N N . ALA A 1 181 ? -4.345 6.613 4.798 1.00 86.81 181 ALA A N 1
ATOM 1396 C CA . ALA A 1 181 ? -4.847 5.762 3.727 1.00 86.81 181 ALA A CA 1
ATOM 1397 C C . ALA A 1 181 ? -4.889 4.280 4.137 1.00 86.81 181 ALA A C 1
ATOM 1399 O O . ALA A 1 181 ? -5.895 3.618 3.882 1.00 86.81 181 ALA A O 1
ATOM 1400 N N . ALA A 1 182 ? -3.867 3.776 4.839 1.00 89.44 182 ALA A N 1
ATOM 1401 C CA . ALA A 1 182 ? -3.824 2.416 5.374 1.00 89.44 182 ALA A CA 1
ATOM 1402 C C . ALA A 1 182 ? -4.992 2.137 6.328 1.00 89.44 182 ALA A C 1
ATOM 1404 O O . ALA A 1 182 ? -5.722 1.159 6.159 1.00 89.44 182 ALA A O 1
ATOM 1405 N N . LEU A 1 183 ? -5.205 3.030 7.298 1.00 89.50 183 LEU A N 1
ATOM 1406 C CA . LEU A 1 183 ? -6.264 2.909 8.300 1.00 89.50 183 LEU A CA 1
ATOM 1407 C C . LEU A 1 183 ? -7.658 3.013 7.667 1.00 89.50 183 LEU A C 1
ATOM 1409 O O . LEU A 1 183 ? -8.517 2.171 7.934 1.00 89.50 183 LEU A O 1
ATOM 1413 N N . ALA A 1 184 ? -7.882 4.014 6.811 1.00 85.00 184 ALA A N 1
ATOM 1414 C CA . ALA A 1 184 ? -9.168 4.221 6.146 1.00 85.00 184 ALA A CA 1
ATOM 1415 C C . ALA A 1 184 ? -9.479 3.100 5.144 1.00 85.00 184 ALA A C 1
ATOM 1417 O O . ALA A 1 184 ? -10.596 2.586 5.096 1.00 85.00 184 ALA A O 1
ATOM 1418 N N . GLY A 1 185 ? -8.472 2.672 4.380 1.00 82.06 185 GLY A N 1
ATOM 1419 C CA . GLY A 1 185 ? -8.574 1.535 3.477 1.00 82.06 185 GLY A CA 1
ATOM 1420 C C . GLY A 1 185 ? -8.936 0.260 4.232 1.00 82.06 185 GLY A C 1
ATOM 1421 O O . GLY A 1 185 ? -9.844 -0.451 3.811 1.00 82.06 185 GLY A O 1
ATOM 1422 N N . ALA A 1 186 ? -8.281 -0.017 5.362 1.00 84.75 186 ALA A N 1
ATOM 1423 C CA . ALA A 1 186 ? -8.525 -1.226 6.150 1.00 84.75 186 ALA A CA 1
ATOM 1424 C C . ALA A 1 186 ? -9.884 -1.214 6.857 1.00 84.75 186 ALA A C 1
ATOM 1426 O O . ALA A 1 186 ? -10.495 -2.266 7.028 1.00 84.75 186 ALA A O 1
ATOM 1427 N N . ALA A 1 187 ? -10.384 -0.037 7.233 1.00 83.12 187 ALA A N 1
ATOM 1428 C CA . ALA A 1 187 ? -11.730 0.118 7.774 1.00 83.12 187 ALA A CA 1
ATOM 1429 C C . ALA A 1 187 ? -12.823 -0.190 6.734 1.00 83.12 187 ALA A C 1
ATOM 1431 O O . ALA A 1 187 ? -13.871 -0.733 7.090 1.00 83.12 187 ALA A O 1
ATOM 1432 N N . LEU A 1 188 ? -12.563 0.109 5.457 1.00 77.88 188 LEU A N 1
ATOM 1433 C CA . LEU A 1 188 ? -13.459 -0.209 4.342 1.00 77.88 188 LEU A CA 1
ATOM 1434 C C . LEU A 1 188 ? -13.256 -1.621 3.789 1.00 77.88 188 LEU A C 1
ATOM 1436 O O . LEU A 1 188 ? -14.174 -2.166 3.181 1.00 77.88 188 LEU A O 1
ATOM 1440 N N . SER A 1 189 ? -12.078 -2.213 3.981 1.00 76.50 189 SER A N 1
ATOM 1441 C CA . SER A 1 189 ? -11.724 -3.469 3.333 1.00 76.50 189 SER A CA 1
ATOM 1442 C C . SER A 1 189 ? -12.254 -4.707 4.054 1.00 76.50 189 SER A C 1
ATOM 1444 O O . SER A 1 189 ? -12.337 -4.784 5.283 1.00 76.50 189 SER A O 1
ATOM 1446 N N . GLN A 1 190 ? -12.586 -5.731 3.272 1.00 74.94 190 GLN A N 1
ATOM 1447 C CA . GLN A 1 190 ? -12.853 -7.078 3.787 1.00 74.94 190 GLN A CA 1
ATOM 1448 C C . GLN A 1 190 ? -11.590 -7.940 3.837 1.00 74.94 190 GLN A C 1
ATOM 1450 O O . GLN A 1 190 ? -11.565 -8.944 4.549 1.00 74.94 190 GLN A O 1
ATOM 1455 N N . THR A 1 191 ? -10.556 -7.551 3.098 1.00 78.06 191 THR A N 1
ATOM 1456 C CA . THR A 1 191 ? -9.280 -8.255 3.021 1.00 78.06 191 THR A CA 1
ATOM 1457 C C . THR A 1 191 ? -8.157 -7.411 3.610 1.00 78.06 191 THR A C 1
ATOM 1459 O O . THR A 1 191 ? -8.221 -6.179 3.576 1.00 78.06 191 THR A O 1
ATOM 1462 N N . PRO A 1 192 ? -7.111 -8.054 4.140 1.00 83.56 192 PRO A N 1
ATOM 1463 C CA . PRO A 1 192 ? -5.896 -7.361 4.535 1.00 83.56 192 PRO A CA 1
ATOM 1464 C C . PRO A 1 192 ? -5.338 -6.530 3.377 1.00 83.56 192 PRO A C 1
ATOM 1466 O O . PRO A 1 192 ? -5.493 -6.899 2.211 1.00 83.56 192 PRO A O 1
ATOM 1469 N N . LEU A 1 193 ? -4.696 -5.416 3.715 1.00 86.69 193 LEU A N 1
ATOM 1470 C CA . LEU A 1 193 ? -4.136 -4.473 2.755 1.00 86.69 193 LEU A CA 1
ATOM 1471 C C . LEU A 1 193 ? -2.627 -4.364 2.921 1.00 86.69 193 LEU A C 1
ATOM 1473 O O . LEU A 1 193 ? -2.132 -4.333 4.049 1.00 86.69 193 LEU A O 1
ATOM 1477 N N . LEU A 1 194 ? -1.950 -4.216 1.788 1.00 91.62 194 LEU A N 1
ATOM 1478 C CA . LEU A 1 194 ? -0.575 -3.744 1.700 1.00 91.62 194 LEU A CA 1
ATOM 1479 C C . LEU A 1 194 ? -0.577 -2.382 0.995 1.00 91.62 194 LEU A C 1
ATOM 1481 O O . LEU A 1 194 ? -1.123 -2.245 -0.099 1.00 91.62 194 LEU A O 1
ATOM 1485 N N . MET A 1 195 ? -0.036 -1.363 1.647 1.00 91.56 195 MET A N 1
ATOM 1486 C CA . MET A 1 195 ? 0.097 -0.021 1.082 1.00 91.56 195 MET A CA 1
ATOM 1487 C C . MET A 1 195 ? 1.520 0.168 0.587 1.00 91.56 195 MET A C 1
ATOM 1489 O O . MET A 1 195 ? 2.449 -0.244 1.274 1.00 91.56 195 MET A O 1
ATOM 1493 N N . ASP A 1 196 ? 1.671 0.817 -0.556 1.00 91.56 196 ASP A N 1
ATOM 1494 C CA . ASP A 1 196 ? 2.954 1.259 -1.090 1.00 91.56 196 ASP A CA 1
ATOM 1495 C C . ASP A 1 196 ? 2.965 2.788 -1.152 1.00 91.56 196 ASP A C 1
ATOM 1497 O O . ASP A 1 196 ? 2.014 3.386 -1.659 1.00 91.56 196 ASP A O 1
ATOM 1501 N N . LEU A 1 197 ? 4.004 3.410 -0.595 1.00 90.31 197 LEU A N 1
ATOM 1502 C CA . LEU A 1 197 ? 4.347 4.810 -0.822 1.00 90.31 197 LEU A CA 1
ATOM 1503 C C . LEU A 1 197 ? 5.643 4.859 -1.625 1.00 90.31 197 LEU A C 1
ATOM 1505 O O . LEU A 1 197 ? 6.673 4.397 -1.130 1.00 90.31 197 LEU A O 1
ATOM 1509 N N . THR A 1 198 ? 5.602 5.437 -2.823 1.00 88.94 198 THR A N 1
ATOM 1510 C CA . THR A 1 198 ? 6.760 5.447 -3.721 1.00 88.94 198 THR A CA 1
ATOM 1511 C C . THR A 1 198 ? 6.991 6.786 -4.412 1.00 88.94 198 THR A C 1
ATOM 1513 O O . THR A 1 198 ? 6.047 7.465 -4.813 1.00 88.94 198 THR A O 1
ATOM 1516 N N . ASP A 1 199 ? 8.269 7.123 -4.585 1.00 86.19 199 ASP A N 1
ATOM 1517 C CA . ASP A 1 199 ? 8.757 8.184 -5.477 1.00 86.19 199 ASP A CA 1
ATOM 1518 C C . ASP A 1 199 ? 9.251 7.614 -6.823 1.00 86.19 199 ASP A C 1
ATOM 1520 O O . ASP A 1 199 ? 9.952 8.277 -7.586 1.00 86.19 199 ASP A O 1
ATOM 1524 N N . GLY A 1 200 ? 8.938 6.344 -7.096 1.00 85.50 200 GLY A N 1
ATOM 1525 C CA . GLY A 1 200 ? 9.343 5.604 -8.283 1.00 85.50 200 GLY A CA 1
ATOM 1526 C C . GLY A 1 200 ? 10.706 4.932 -8.156 1.00 85.50 200 GLY A C 1
ATOM 1527 O O . GLY A 1 200 ? 10.934 3.932 -8.833 1.00 85.50 200 GLY A O 1
ATOM 1528 N N . THR A 1 201 ? 11.599 5.427 -7.297 1.00 88.50 201 THR A N 1
ATOM 1529 C CA . THR A 1 201 ? 12.939 4.853 -7.068 1.00 88.50 201 THR A CA 1
ATOM 1530 C C . THR A 1 201 ? 12.994 4.056 -5.772 1.00 88.50 201 THR A C 1
ATOM 1532 O O . THR A 1 201 ? 13.665 3.026 -5.687 1.00 88.50 201 THR A O 1
ATOM 1535 N N . VAL A 1 202 ? 12.290 4.535 -4.756 1.00 90.75 202 VAL A N 1
ATOM 1536 C CA . VAL A 1 202 ? 12.219 3.969 -3.420 1.00 90.75 202 VAL A CA 1
ATOM 1537 C C . VAL A 1 202 ? 10.765 3.662 -3.100 1.00 90.75 202 VAL A C 1
ATOM 1539 O O . VAL A 1 202 ? 9.851 4.405 -3.455 1.00 90.75 202 VAL A O 1
ATOM 1542 N N . HIS A 1 203 ? 10.556 2.542 -2.419 1.00 92.69 203 HIS A N 1
ATOM 1543 C CA . HIS A 1 203 ? 9.249 2.107 -1.956 1.00 92.69 203 HIS A CA 1
ATOM 1544 C C . HIS A 1 203 ? 9.226 1.996 -0.434 1.00 92.69 203 HIS A C 1
ATOM 1546 O O . HIS A 1 203 ? 10.194 1.572 0.210 1.00 92.69 203 HIS A O 1
ATOM 1552 N N . HIS A 1 204 ? 8.081 2.334 0.139 1.00 93.25 204 HIS A N 1
ATOM 1553 C CA . HIS A 1 204 ? 7.794 2.187 1.553 1.00 93.25 204 HIS A CA 1
ATOM 1554 C C . HIS A 1 204 ? 6.518 1.370 1.700 1.00 93.25 204 HIS A C 1
ATOM 1556 O O . HIS A 1 204 ? 5.426 1.856 1.409 1.00 93.25 204 HIS A O 1
ATOM 1562 N N . LEU A 1 205 ? 6.652 0.126 2.160 1.00 93.94 205 LEU A N 1
ATOM 1563 C CA . LEU A 1 205 ? 5.508 -0.766 2.315 1.00 93.94 205 LEU A CA 1
ATOM 1564 C C . LEU A 1 205 ? 4.937 -0.672 3.727 1.00 93.94 205 LEU A C 1
ATOM 1566 O O . LEU A 1 205 ? 5.679 -0.744 4.708 1.00 93.94 205 LEU A O 1
ATOM 1570 N N . LEU A 1 206 ? 3.617 -0.539 3.841 1.00 94.50 206 LEU A N 1
ATOM 1571 C CA . LEU A 1 206 ? 2.915 -0.531 5.120 1.00 94.50 206 LEU A CA 1
ATOM 1572 C C . LEU A 1 206 ? 1.847 -1.617 5.155 1.00 94.50 206 LEU A C 1
ATOM 1574 O O . LEU A 1 206 ? 1.004 -1.718 4.263 1.00 94.50 206 LEU A O 1
ATOM 1578 N N . GLN A 1 207 ? 1.837 -2.385 6.238 1.00 93.56 207 GLN A N 1
ATOM 1579 C CA . GLN A 1 207 ? 0.875 -3.455 6.457 1.00 93.56 207 GLN A CA 1
ATOM 1580 C C . GLN A 1 207 ? 0.327 -3.393 7.880 1.00 93.56 207 GLN A C 1
ATOM 1582 O O . GLN A 1 207 ? 1.066 -3.248 8.850 1.00 93.56 207 GLN A O 1
ATOM 1587 N N . LEU A 1 208 ? -0.985 -3.566 8.019 1.00 93.12 208 LEU A N 1
ATOM 1588 C CA . LEU A 1 208 ? -1.598 -3.798 9.322 1.00 93.12 208 LEU A CA 1
ATOM 1589 C C . LEU A 1 208 ? -1.617 -5.298 9.621 1.00 93.12 208 LEU A C 1
ATOM 1591 O O . LEU A 1 208 ? -2.209 -6.075 8.868 1.00 93.12 208 LEU A O 1
ATOM 1595 N N . ARG A 1 209 ? -1.003 -5.697 10.736 1.00 92.69 209 ARG A N 1
ATOM 1596 C CA . ARG A 1 209 ? -0.880 -7.095 11.163 1.00 92.69 209 ARG A CA 1
ATOM 1597 C C . ARG A 1 209 ? -1.078 -7.197 12.673 1.00 92.69 209 ARG A C 1
ATOM 1599 O O . ARG A 1 209 ? -0.285 -6.711 13.461 1.00 92.69 209 ARG A O 1
ATOM 1606 N N . GLY A 1 210 ? -2.157 -7.834 13.103 1.00 92.69 210 GLY A N 1
ATOM 1607 C CA . GLY A 1 210 ? -2.513 -7.995 14.508 1.00 92.69 210 GLY A CA 1
ATOM 1608 C C . GLY A 1 210 ? -2.811 -6.650 15.165 1.00 92.69 210 GLY A C 1
ATOM 1609 O O . GLY A 1 210 ? -3.816 -6.013 14.854 1.00 92.69 210 GLY A O 1
ATOM 1610 N N . ASP A 1 211 ? -1.936 -6.249 16.083 1.00 94.81 211 ASP A N 1
ATOM 1611 C CA . ASP A 1 211 ? -1.936 -4.932 16.728 1.00 94.81 211 ASP A CA 1
ATOM 1612 C C . ASP A 1 211 ? -0.718 -4.099 16.297 1.00 94.81 211 ASP A C 1
ATOM 1614 O O . ASP A 1 211 ? -0.325 -3.158 16.980 1.00 94.81 211 ASP A O 1
ATOM 1618 N N . GLU A 1 212 ? -0.138 -4.413 15.140 1.00 96.38 212 GLU A N 1
ATOM 1619 C CA . GLU A 1 212 ? 1.037 -3.744 14.594 1.00 96.38 212 GLU A CA 1
ATOM 1620 C C . GLU A 1 212 ? 0.708 -3.027 13.281 1.00 96.38 212 GLU A C 1
ATOM 1622 O O . GLU A 1 212 ? -0.045 -3.526 12.436 1.00 96.38 212 GLU A O 1
ATOM 1627 N N . LEU A 1 213 ? 1.306 -1.850 13.116 1.00 96.12 213 LEU A N 1
ATOM 1628 C CA . LEU A 1 213 ? 1.537 -1.222 11.824 1.00 96.12 213 LEU A CA 1
ATOM 1629 C C . LEU A 1 213 ? 2.985 -1.530 11.438 1.00 96.12 213 LEU A C 1
ATOM 1631 O O . LEU A 1 213 ? 3.920 -0.928 11.966 1.00 96.12 213 LEU A O 1
ATOM 1635 N N . VAL A 1 214 ? 3.161 -2.498 10.550 1.00 96.56 214 VAL A N 1
ATOM 1636 C CA . VAL A 1 214 ? 4.467 -2.920 10.049 1.00 96.56 214 VAL A CA 1
ATOM 1637 C C . VAL A 1 214 ? 4.876 -1.982 8.923 1.00 96.56 214 VAL A C 1
ATOM 1639 O O . VAL A 1 214 ? 4.124 -1.823 7.962 1.00 96.56 214 VAL A O 1
ATOM 1642 N N . VAL A 1 215 ? 6.051 -1.364 9.045 1.00 95.25 215 VAL A N 1
ATOM 1643 C CA . VAL A 1 215 ? 6.575 -0.406 8.064 1.00 95.25 215 VAL A CA 1
ATOM 1644 C C . VAL A 1 215 ? 7.926 -0.888 7.545 1.00 95.25 215 VAL A C 1
ATOM 1646 O O . VAL A 1 215 ? 8.881 -1.024 8.309 1.00 95.25 215 VAL A O 1
ATOM 1649 N N . TYR A 1 216 ? 8.020 -1.100 6.237 1.00 95.50 216 TYR A N 1
ATOM 1650 C CA . TYR A 1 216 ? 9.261 -1.386 5.525 1.00 95.50 216 TYR A CA 1
ATOM 1651 C C . TYR A 1 216 ? 9.711 -0.128 4.795 1.00 95.50 216 TYR A C 1
ATOM 1653 O O . TYR A 1 216 ? 9.167 0.209 3.747 1.00 95.50 216 TYR A O 1
ATOM 1661 N N . GLN A 1 217 ? 10.687 0.589 5.347 1.00 94.00 217 GLN A N 1
ATOM 1662 C CA . GLN A 1 217 ? 11.197 1.803 4.711 1.00 94.00 217 GLN A CA 1
ATOM 1663 C C . GLN A 1 217 ? 12.353 1.499 3.757 1.00 94.00 217 GLN A C 1
ATOM 1665 O O . GLN A 1 217 ? 13.121 0.574 4.003 1.00 94.00 217 GLN A O 1
ATOM 1670 N N . HIS A 1 218 ? 12.514 2.310 2.713 1.00 93.38 218 HIS A N 1
ATOM 1671 C CA . HIS A 1 218 ? 13.663 2.251 1.804 1.00 93.38 218 HIS A CA 1
ATOM 1672 C C . HIS A 1 218 ? 13.819 0.911 1.073 1.00 93.38 218 HIS A C 1
ATOM 1674 O O . HIS A 1 218 ? 14.929 0.413 0.890 1.00 93.38 218 HIS A O 1
ATOM 1680 N N . CYS A 1 219 ? 12.701 0.318 0.661 1.00 92.75 219 CYS A N 1
ATOM 1681 C CA . CYS A 1 219 ? 12.723 -0.868 -0.181 1.0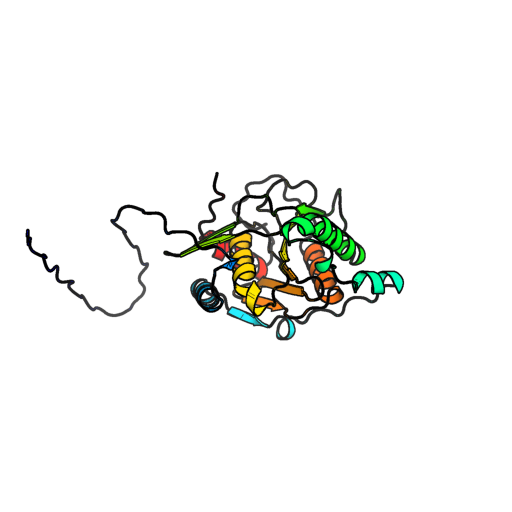0 92.75 219 CYS A CA 1
ATOM 1682 C C . CYS A 1 219 ? 13.141 -0.473 -1.598 1.00 92.75 219 CYS A C 1
ATOM 1684 O O . CYS A 1 219 ? 12.641 0.513 -2.147 1.00 92.75 219 CYS A O 1
ATOM 1686 N N . SER A 1 220 ? 14.014 -1.269 -2.214 1.00 91.56 220 SER A N 1
ATOM 1687 C CA . SER A 1 220 ? 14.221 -1.176 -3.659 1.00 91.56 220 SER A CA 1
ATOM 1688 C C . SER A 1 220 ? 12.949 -1.607 -4.407 1.00 91.56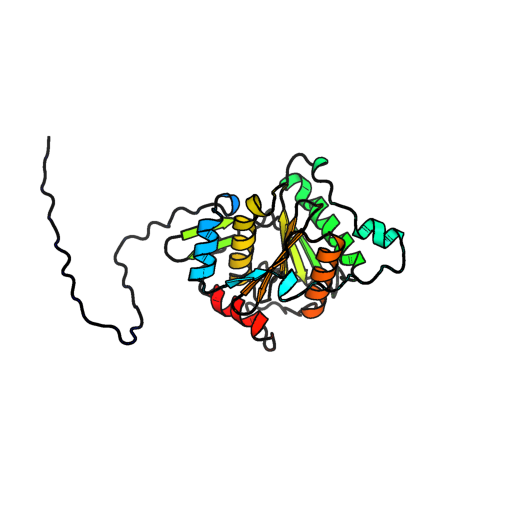 220 SER A C 1
ATOM 1690 O O . SER A 1 220 ? 12.143 -2.360 -3.843 1.00 91.56 220 SER A O 1
ATOM 1692 N N . PRO A 1 221 ? 12.778 -1.223 -5.686 1.00 91.19 221 PRO A N 1
ATOM 1693 C CA . PRO A 1 221 ? 11.659 -1.695 -6.497 1.00 91.19 221 PRO A CA 1
ATOM 1694 C C . PRO A 1 221 ? 11.557 -3.224 -6.486 1.00 91.19 221 PRO A C 1
ATOM 1696 O O . PRO A 1 221 ? 10.501 -3.783 -6.204 1.00 91.19 221 PRO A O 1
ATOM 1699 N N . GLN A 1 222 ? 12.680 -3.922 -6.664 1.00 90.81 222 GLN A N 1
ATOM 1700 C CA . GLN A 1 222 ? 12.713 -5.385 -6.665 1.00 90.81 222 GLN A CA 1
ATOM 1701 C C . GLN A 1 222 ? 12.246 -5.994 -5.330 1.00 90.81 222 GLN A C 1
ATOM 1703 O O . GLN A 1 222 ? 11.503 -6.976 -5.331 1.00 90.81 222 GLN A O 1
ATOM 1708 N N . GLN A 1 223 ? 12.653 -5.421 -4.192 1.00 92.12 223 GLN A N 1
ATOM 1709 C CA . GLN A 1 223 ? 12.197 -5.871 -2.872 1.00 92.12 223 GLN A CA 1
ATOM 1710 C C . GLN A 1 223 ? 10.696 -5.632 -2.698 1.00 92.12 223 GLN A C 1
ATOM 1712 O O . GLN A 1 223 ? 9.971 -6.540 -2.290 1.00 92.12 223 GLN A O 1
ATOM 1717 N N . ALA A 1 224 ? 10.229 -4.431 -3.040 1.00 93.00 224 ALA A N 1
ATOM 1718 C CA . ALA A 1 224 ? 8.839 -4.042 -2.865 1.00 93.00 224 ALA A CA 1
ATOM 1719 C C . ALA A 1 224 ? 7.892 -4.859 -3.749 1.00 93.00 224 ALA A C 1
ATOM 1721 O O . ALA A 1 224 ? 6.911 -5.411 -3.255 1.00 93.00 224 ALA A O 1
ATOM 1722 N N . TYR A 1 225 ? 8.206 -5.012 -5.036 1.00 93.25 225 TYR A N 1
ATOM 1723 C CA . TYR A 1 225 ? 7.392 -5.799 -5.959 1.00 93.25 225 TYR A CA 1
ATOM 1724 C C . TYR A 1 225 ? 7.424 -7.296 -5.658 1.00 93.25 225 TYR A C 1
ATOM 1726 O O . TYR A 1 225 ? 6.384 -7.947 -5.759 1.00 93.25 225 TYR A O 1
ATOM 1734 N N . SER A 1 226 ? 8.565 -7.841 -5.224 1.00 92.38 226 SER A N 1
ATOM 1735 C CA . SER A 1 226 ? 8.638 -9.231 -4.761 1.00 92.38 226 SER A CA 1
ATOM 1736 C C . SER A 1 226 ? 7.733 -9.464 -3.549 1.00 92.38 226 SER A C 1
ATOM 1738 O O . SER A 1 226 ? 7.002 -10.455 -3.491 1.00 92.38 226 SER A O 1
ATOM 1740 N N . GLU A 1 227 ? 7.740 -8.540 -2.590 1.00 92.56 227 GLU A N 1
ATOM 1741 C CA . GLU A 1 227 ? 6.900 -8.618 -1.396 1.00 92.56 227 GLU A CA 1
ATOM 1742 C C . GLU A 1 227 ? 5.412 -8.439 -1.726 1.00 92.56 227 GLU A C 1
ATOM 1744 O O . GLU A 1 227 ? 4.582 -9.238 -1.288 1.00 92.56 227 GLU A O 1
ATOM 1749 N N . MET A 1 228 ? 5.067 -7.462 -2.569 1.00 91.88 228 MET A N 1
ATOM 1750 C CA . MET A 1 228 ? 3.701 -7.273 -3.064 1.00 91.88 228 MET A CA 1
ATOM 1751 C C . MET A 1 228 ? 3.189 -8.509 -3.814 1.00 91.88 228 MET A C 1
ATOM 1753 O O . MET A 1 228 ? 2.060 -8.941 -3.587 1.00 91.88 228 MET A O 1
ATOM 1757 N N . ALA A 1 229 ? 4.005 -9.124 -4.672 1.00 91.19 229 ALA A N 1
ATOM 1758 C CA . ALA A 1 229 ? 3.627 -10.340 -5.386 1.00 91.19 229 ALA A CA 1
ATOM 1759 C C . ALA A 1 229 ? 3.409 -11.520 -4.429 1.00 91.19 229 ALA A C 1
ATOM 1761 O O . ALA A 1 229 ? 2.398 -12.223 -4.530 1.00 91.19 229 ALA A O 1
ATOM 1762 N N . ARG A 1 230 ? 4.304 -11.703 -3.449 1.00 90.12 230 ARG A N 1
ATOM 1763 C CA . ARG A 1 230 ? 4.161 -12.716 -2.393 1.00 90.12 230 ARG A CA 1
ATOM 1764 C C . ARG A 1 230 ? 2.873 -12.510 -1.599 1.00 90.12 230 ARG A C 1
ATOM 1766 O O . ARG A 1 230 ? 2.151 -13.473 -1.340 1.00 90.12 230 ARG A O 1
ATOM 1773 N N . TRP A 1 231 ? 2.575 -11.268 -1.234 1.00 87.69 231 TRP A N 1
ATOM 1774 C CA . TRP A 1 231 ? 1.353 -10.887 -0.535 1.00 87.69 231 TRP A CA 1
ATOM 1775 C C . TRP A 1 231 ? 0.096 -11.226 -1.345 1.00 87.69 231 TRP A C 1
ATOM 1777 O O . TRP A 1 231 ? -0.801 -11.916 -0.852 1.00 87.69 231 TRP A O 1
ATOM 1787 N N . LEU A 1 232 ? 0.059 -10.825 -2.617 1.00 86.00 232 LEU A N 1
ATOM 1788 C CA . LEU A 1 232 ? -1.051 -11.120 -3.526 1.00 86.00 232 LEU A CA 1
ATOM 1789 C C . LEU A 1 232 ? -1.225 -12.628 -3.750 1.00 86.00 232 LEU A C 1
ATOM 1791 O O . LEU A 1 232 ? -2.355 -13.107 -3.824 1.00 86.00 232 LEU A O 1
ATOM 1795 N N . ALA A 1 233 ? -0.138 -13.401 -3.798 1.00 84.62 233 ALA A N 1
ATOM 1796 C CA . ALA A 1 233 ? -0.195 -14.859 -3.899 1.00 84.62 233 ALA A CA 1
ATOM 1797 C C . ALA A 1 233 ? -0.781 -15.520 -2.638 1.00 84.62 233 ALA A C 1
ATOM 1799 O O . ALA A 1 233 ? -1.525 -16.495 -2.750 1.00 84.62 233 ALA A O 1
ATOM 1800 N N . GLN A 1 234 ? -0.487 -14.985 -1.447 1.00 80.81 234 GLN A N 1
ATOM 1801 C CA . GLN A 1 234 ? -1.032 -15.482 -0.174 1.00 80.81 234 GLN A CA 1
ATOM 1802 C C . GLN A 1 234 ? -2.519 -15.199 -0.020 1.00 80.81 234 GLN A C 1
ATOM 1804 O O . GLN A 1 234 ? -3.264 -16.033 0.498 1.00 80.81 234 GLN A O 1
ATOM 1809 N N . LEU A 1 235 ? -2.958 -14.029 -0.476 1.00 73.31 235 LEU A N 1
ATOM 1810 C CA . LEU A 1 235 ? -4.377 -13.736 -0.566 1.00 73.31 235 LEU A CA 1
ATOM 1811 C C . LEU A 1 235 ? -5.012 -14.617 -1.659 1.00 73.31 235 L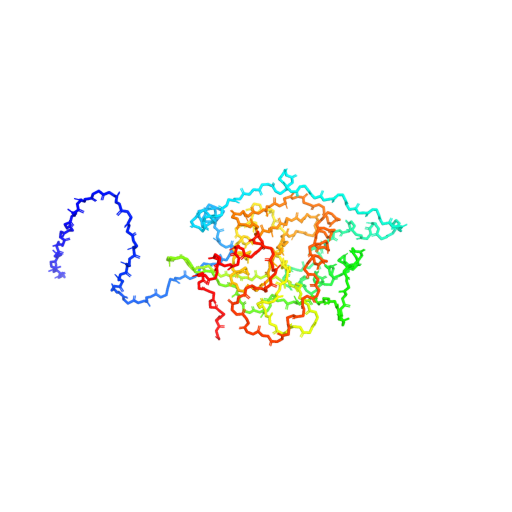EU A C 1
ATOM 1813 O O . LEU A 1 235 ? -6.086 -15.184 -1.479 1.00 73.31 235 LEU A O 1
ATOM 1817 N N . GLY A 1 236 ? -4.331 -14.795 -2.785 1.00 64.88 236 GLY A N 1
ATOM 1818 C CA . GLY A 1 236 ? -4.911 -15.381 -3.980 1.00 64.88 236 GLY A CA 1
ATOM 1819 C C . GLY A 1 236 ? -6.029 -14.496 -4.551 1.00 64.88 236 GLY A C 1
ATOM 1820 O O . GLY A 1 236 ? -6.453 -13.499 -3.945 1.00 64.88 236 GLY A O 1
ATOM 1821 N N . PRO A 1 237 ? -6.569 -14.852 -5.728 1.00 60.25 237 PRO A N 1
ATOM 1822 C CA . PRO A 1 237 ? -7.787 -14.246 -6.231 1.00 60.25 237 PRO A CA 1
ATOM 1823 C C . PRO A 1 237 ? -8.934 -14.772 -5.367 1.00 60.25 237 PRO A C 1
ATOM 1825 O O . PRO A 1 237 ? -9.641 -15.714 -5.745 1.00 60.25 237 PRO A O 1
ATOM 1828 N N . TRP A 1 238 ? -9.096 -14.212 -4.160 1.00 57.91 238 TRP A N 1
ATOM 1829 C CA . TRP A 1 238 ? -10.270 -14.461 -3.340 1.00 57.91 238 TRP A CA 1
ATOM 1830 C C . TRP A 1 238 ? -11.456 -14.275 -4.270 1.00 57.91 238 TRP A C 1
ATOM 1832 O O . TRP A 1 238 ? -11.652 -13.203 -4.849 1.00 57.91 238 TRP A O 1
ATOM 1842 N N . LYS A 1 239 ? -12.237 -15.343 -4.445 1.00 49.66 239 LYS A N 1
ATOM 1843 C CA . LYS A 1 239 ? -13.543 -15.261 -5.080 1.00 49.66 239 LYS A CA 1
ATOM 1844 C C . LYS A 1 239 ? -14.413 -14.468 -4.117 1.00 49.66 239 LYS A C 1
ATOM 1846 O O . LYS A 1 239 ? -15.257 -15.048 -3.434 1.00 49.66 239 LYS A O 1
ATOM 1851 N N . VAL A 1 240 ? -14.206 -13.153 -4.051 1.00 49.28 240 VAL A N 1
ATOM 1852 C CA . VAL A 1 240 ? -15.154 -12.190 -3.509 1.00 49.28 240 VAL A CA 1
ATOM 1853 C C . VAL A 1 240 ? -16.321 -12.237 -4.487 1.00 49.28 240 VAL A C 1
ATOM 1855 O O . VAL A 1 240 ? -16.504 -11.392 -5.359 1.00 49.28 240 VAL A O 1
ATOM 1858 N N . ARG A 1 241 ? -17.079 -13.340 -4.423 1.00 43.25 241 ARG A N 1
ATOM 1859 C CA . ARG A 1 241 ? -18.383 -13.457 -5.050 1.00 43.25 241 ARG A CA 1
ATOM 1860 C C . ARG A 1 241 ? -19.139 -12.277 -4.499 1.00 43.25 241 ARG A C 1
ATOM 1862 O O . ARG A 1 241 ? -19.317 -12.255 -3.284 1.00 43.25 241 ARG A O 1
ATOM 1869 N N . ARG A 1 242 ? -19.493 -11.329 -5.378 1.00 42.84 242 ARG A N 1
ATOM 1870 C CA . ARG A 1 242 ? -20.435 -10.219 -5.165 1.00 42.84 242 ARG A CA 1
ATOM 1871 C C . ARG A 1 242 ? -21.129 -10.341 -3.810 1.00 42.84 242 ARG A C 1
ATOM 1873 O O . ARG A 1 242 ? -22.188 -10.953 -3.715 1.00 42.84 242 ARG A O 1
ATOM 1880 N N . SER A 1 243 ? -20.496 -9.877 -2.744 1.00 41.25 243 SER A N 1
ATOM 1881 C CA . SER A 1 243 ? -21.128 -9.926 -1.439 1.00 41.25 243 SER A CA 1
ATOM 1882 C C . SER A 1 243 ? -20.625 -8.779 -0.596 1.00 41.25 243 SER A C 1
ATOM 1884 O O . SER A 1 243 ? -19.443 -8.591 -0.317 1.00 41.25 243 SER A O 1
ATOM 1886 N N . THR A 1 244 ? -21.621 -8.004 -0.219 1.00 44.03 244 THR A N 1
ATOM 1887 C CA . THR A 1 244 ? -21.768 -7.071 0.887 1.00 44.03 244 THR A CA 1
ATOM 1888 C C . THR A 1 244 ? -21.406 -7.705 2.242 1.00 44.03 244 THR A C 1
ATOM 1890 O O . THR A 1 244 ? -22.141 -7.584 3.219 1.00 44.03 244 THR A O 1
ATOM 1893 N N . CYS A 1 245 ? -20.304 -8.452 2.324 1.00 45.06 245 CYS A N 1
ATOM 1894 C CA . CYS A 1 245 ? -19.944 -9.184 3.525 1.00 45.06 245 CYS A CA 1
ATOM 1895 C C . CYS A 1 245 ? -19.315 -8.233 4.552 1.00 45.06 245 CYS A C 1
ATOM 1897 O O . CYS A 1 245 ? -18.144 -7.884 4.486 1.00 45.06 245 CYS A O 1
ATOM 1899 N N . ALA A 1 246 ? -20.091 -7.839 5.558 1.00 56.28 246 ALA A N 1
ATOM 1900 C CA . ALA A 1 246 ? -19.639 -6.981 6.655 1.00 56.28 246 ALA A CA 1
ATOM 1901 C C . ALA A 1 246 ? -18.578 -7.631 7.581 1.00 56.28 246 ALA A C 1
ATOM 1903 O O . ALA A 1 246 ? -18.290 -7.092 8.646 1.00 56.28 246 ALA A O 1
ATOM 1904 N N . GLN A 1 247 ? -18.029 -8.806 7.236 1.00 63.03 247 GLN A N 1
ATOM 1905 C CA . GLN A 1 247 ? -17.111 -9.610 8.054 1.00 63.03 247 GLN A CA 1
ATOM 1906 C C . GLN A 1 247 ? -15.909 -10.103 7.235 1.00 63.03 247 GLN A C 1
ATOM 1908 O O . GLN A 1 247 ? -16.087 -10.361 6.045 1.00 63.03 247 GLN A O 1
ATOM 1913 N N . PRO A 1 248 ? -14.692 -10.213 7.829 1.00 68.00 248 PRO A N 1
ATOM 1914 C CA . PRO A 1 248 ? -13.537 -10.712 7.097 1.00 68.00 248 PRO A CA 1
ATOM 1915 C C . PRO A 1 248 ? -13.837 -12.151 6.657 1.00 68.00 248 PRO A C 1
ATOM 1917 O O . PRO A 1 248 ? -14.617 -12.835 7.337 1.00 68.00 248 PRO A O 1
ATOM 1920 N N . PRO A 1 249 ? -13.255 -12.628 5.548 1.00 68.94 249 PRO A N 1
ATOM 1921 C CA . PRO A 1 249 ? -13.491 -13.977 5.067 1.00 68.94 249 PRO A CA 1
ATOM 1922 C C . PRO A 1 249 ? -13.292 -15.025 6.166 1.00 68.94 249 PRO A C 1
ATOM 1924 O O . PRO A 1 249 ? -12.339 -14.966 6.948 1.00 68.94 249 PRO A O 1
ATOM 1927 N N . LYS A 1 250 ? -14.191 -16.015 6.222 1.00 68.19 250 LYS A N 1
ATOM 1928 C CA . LYS A 1 250 ? -14.013 -17.169 7.112 1.00 68.19 250 LYS A CA 1
ATOM 1929 C C . LYS A 1 250 ? -12.701 -17.871 6.746 1.00 68.19 250 LYS A C 1
ATOM 1931 O O . LYS A 1 250 ? -12.521 -18.243 5.592 1.00 68.19 250 LYS A O 1
ATOM 1936 N N . GLY A 1 251 ? -11.818 -18.057 7.727 1.00 74.19 251 GLY A N 1
ATOM 1937 C CA . GLY A 1 251 ? -10.507 -18.685 7.533 1.00 74.19 251 GLY A CA 1
ATOM 1938 C C . GLY A 1 251 ? -9.349 -17.708 7.315 1.00 74.19 251 GLY A C 1
ATOM 1939 O O . GLY A 1 251 ? -8.214 -18.163 7.217 1.00 74.19 251 GLY A O 1
ATOM 1940 N N . LEU A 1 252 ? -9.599 -16.392 7.287 1.00 78.88 252 LEU A N 1
ATOM 1941 C CA . LEU A 1 252 ? -8.518 -15.411 7.338 1.00 78.88 252 LEU A CA 1
ATOM 1942 C C . LEU A 1 252 ? -7.753 -15.558 8.671 1.00 78.88 252 LEU A C 1
ATOM 1944 O O . LEU A 1 252 ? -8.408 -15.581 9.721 1.00 78.88 252 LEU A O 1
ATOM 1948 N N . PRO A 1 253 ? -6.409 -15.662 8.663 1.00 86.94 253 PRO A N 1
ATOM 1949 C CA . PRO A 1 253 ? -5.624 -15.764 9.888 1.00 86.94 253 PRO A CA 1
ATOM 1950 C C . PRO A 1 253 ? -5.936 -14.621 10.856 1.00 86.94 253 PRO A C 1
ATOM 1952 O O . PRO A 1 253 ? -6.149 -13.483 10.440 1.00 86.94 253 PRO A O 1
ATOM 1955 N N . GLU A 1 254 ? -5.945 -14.899 12.163 1.00 88.88 254 GLU A N 1
ATOM 1956 C CA . GLU A 1 254 ? -6.355 -13.896 13.158 1.00 88.88 254 GLU A CA 1
ATOM 1957 C C . GLU A 1 254 ? -5.449 -12.659 13.153 1.00 88.88 254 GLU A C 1
ATOM 1959 O O . GLU A 1 254 ? -5.932 -11.554 13.389 1.00 88.88 254 GLU A O 1
ATOM 1964 N N . LEU A 1 255 ? -4.161 -12.832 12.832 1.00 90.31 255 LEU A N 1
ATOM 1965 C CA . LEU A 1 255 ? -3.234 -11.716 12.656 1.00 90.31 255 LEU A CA 1
ATOM 1966 C C . LEU A 1 255 ? -3.709 -10.765 11.553 1.00 90.31 255 LEU A C 1
ATOM 1968 O O . LEU A 1 255 ? -3.667 -9.560 11.742 1.00 90.31 255 LEU A O 1
ATOM 1972 N N . ASP A 1 256 ? -4.253 -11.259 10.450 1.00 87.94 256 ASP A N 1
ATOM 1973 C CA . ASP A 1 256 ? -4.685 -10.383 9.361 1.00 87.94 256 ASP A CA 1
ATOM 1974 C C . ASP A 1 256 ? -6.150 -9.928 9.529 1.00 87.94 256 ASP A C 1
ATOM 1976 O O . ASP A 1 256 ? -6.549 -8.857 9.073 1.00 87.94 256 ASP A O 1
ATOM 1980 N N . ALA A 1 257 ? -6.966 -10.705 10.248 1.00 86.50 257 ALA A N 1
ATOM 1981 C CA . ALA A 1 257 ? -8.362 -10.373 10.526 1.00 86.50 257 ALA A CA 1
ATOM 1982 C C . ALA A 1 257 ? -8.532 -9.329 11.643 1.00 86.50 257 ALA A C 1
ATOM 1984 O O . ALA A 1 257 ? -9.485 -8.543 11.609 1.00 86.50 257 ALA A O 1
ATOM 1985 N N . ARG A 1 258 ? -7.652 -9.327 12.655 1.00 89.69 258 ARG A N 1
ATOM 1986 C CA . ARG A 1 258 ? -7.762 -8.453 13.835 1.00 89.69 258 ARG A CA 1
ATOM 1987 C C . ARG A 1 258 ? -7.766 -6.959 13.478 1.00 89.69 258 ARG A C 1
ATOM 1989 O O . ARG A 1 258 ? -8.694 -6.287 13.941 1.00 89.69 258 ARG A O 1
ATOM 1996 N N . PRO A 1 259 ? -6.852 -6.430 12.637 1.00 90.31 259 PRO A N 1
ATOM 1997 C CA . PRO A 1 259 ? -6.891 -5.024 12.244 1.00 90.31 259 PRO A CA 1
ATOM 1998 C C . PRO A 1 259 ? -8.220 -4.624 11.600 1.00 90.31 259 PRO A C 1
ATOM 2000 O O . PRO A 1 259 ? -8.815 -3.623 11.987 1.00 90.31 259 PRO A O 1
ATOM 2003 N N . LEU A 1 260 ? -8.747 -5.449 10.690 1.00 86.88 260 LEU A N 1
ATOM 2004 C CA . LEU A 1 260 ? -10.018 -5.185 10.004 1.00 86.88 260 LEU A CA 1
ATOM 2005 C C . LEU A 1 260 ? -11.188 -5.120 10.997 1.00 86.88 260 LEU A C 1
ATOM 2007 O O . LEU A 1 260 ? -12.013 -4.210 10.950 1.00 86.88 260 LEU A O 1
ATOM 2011 N N . LYS A 1 261 ? -11.250 -6.060 11.951 1.00 85.69 261 LYS A N 1
ATOM 2012 C CA . LYS A 1 261 ? -12.274 -6.053 13.014 1.00 85.69 261 LYS A CA 1
ATOM 2013 C C . LYS A 1 261 ? -12.175 -4.797 13.884 1.00 85.69 261 LYS A C 1
ATOM 2015 O O . LYS A 1 261 ? -13.205 -4.228 14.244 1.00 85.69 261 LYS A O 1
ATOM 2020 N N . LYS A 1 262 ? -10.951 -4.382 14.220 1.00 87.56 262 LYS A N 1
ATOM 2021 C CA . LYS A 1 262 ? -10.660 -3.216 15.065 1.00 87.56 262 LYS A CA 1
ATOM 2022 C C . LYS A 1 262 ? -11.067 -1.911 14.385 1.00 87.56 262 LYS A C 1
ATOM 2024 O O . LYS A 1 262 ? -11.702 -1.061 15.006 1.00 87.56 262 LYS A O 1
ATOM 2029 N N . LEU A 1 263 ? -10.737 -1.782 13.102 1.00 86.81 263 LEU A N 1
ATOM 2030 C CA . LEU A 1 263 ? -10.860 -0.536 12.352 1.00 86.81 263 LEU A CA 1
ATOM 2031 C C . LEU A 1 263 ? -12.247 -0.276 11.777 1.00 86.81 263 LEU A C 1
ATOM 2033 O O . LEU A 1 263 ? -12.573 0.868 11.502 1.00 86.81 263 LEU A O 1
ATOM 2037 N N . ARG A 1 264 ? -13.121 -1.278 11.698 1.00 77.31 264 ARG A N 1
ATOM 2038 C CA . ARG A 1 264 ? -14.515 -1.098 11.248 1.00 77.31 264 ARG A CA 1
ATOM 2039 C C . ARG A 1 264 ? -15.350 -0.085 12.008 1.00 77.31 264 ARG A C 1
ATOM 2041 O O . ARG A 1 264 ? -16.377 0.355 11.508 1.00 77.31 264 ARG A O 1
ATOM 2048 N N . ARG A 1 265 ? -14.976 0.208 13.252 1.00 70.12 265 ARG A N 1
ATOM 2049 C CA . ARG A 1 265 ? -15.674 1.205 14.072 1.00 70.12 265 ARG A CA 1
ATOM 2050 C C . ARG A 1 265 ? -15.297 2.633 13.687 1.00 70.12 265 ARG A C 1
ATOM 2052 O O . ARG A 1 265 ? -15.927 3.566 14.174 1.00 70.12 265 ARG A O 1
ATOM 2059 N N . LEU A 1 266 ? -14.282 2.803 12.843 1.00 71.62 266 LEU A N 1
ATOM 2060 C CA . LEU A 1 266 ? -14.027 4.068 12.181 1.00 71.62 266 LEU A CA 1
ATOM 2061 C C . LEU A 1 266 ? -15.160 4.294 11.184 1.00 71.62 266 LEU A C 1
ATOM 2063 O O . LEU A 1 266 ? -15.380 3.480 10.289 1.00 71.62 266 LEU A O 1
ATOM 2067 N N . CYS A 1 267 ? -15.913 5.378 11.366 1.00 56.72 267 CYS A N 1
ATOM 2068 C CA . CYS A 1 267 ? -16.935 5.764 10.404 1.00 56.72 267 CYS A CA 1
ATOM 2069 C C . CYS A 1 267 ? -16.242 6.161 9.099 1.00 56.72 267 CYS A C 1
ATOM 2071 O O . CYS A 1 267 ? -15.727 7.270 8.975 1.00 56.72 267 CYS A O 1
ATOM 2073 N N . CYS A 1 268 ? -16.237 5.254 8.131 1.00 52.81 268 CYS A N 1
ATOM 2074 C CA . CYS A 1 268 ? -15.842 5.540 6.763 1.00 52.81 268 CYS A CA 1
ATOM 2075 C C . CYS A 1 268 ? -17.119 5.778 5.961 1.00 52.81 268 CYS A C 1
ATOM 2077 O O . CYS A 1 268 ? -17.726 4.844 5.446 1.00 52.81 268 CYS A O 1
ATOM 2079 N N . GLN A 1 269 ? -17.576 7.028 5.912 1.00 42.72 269 GLN A N 1
ATOM 2080 C CA . GLN A 1 269 ? -18.594 7.407 4.939 1.00 42.72 269 GLN A CA 1
ATOM 2081 C C . GLN A 1 269 ? -17.898 7.528 3.582 1.00 42.72 269 GLN A C 1
ATOM 2083 O O . GLN A 1 269 ? -17.050 8.403 3.404 1.00 42.72 269 GLN A O 1
ATOM 2088 N N . THR A 1 270 ? -18.243 6.666 2.626 1.00 39.75 270 THR A N 1
ATOM 2089 C CA . THR A 1 270 ? -18.176 7.069 1.219 1.00 39.75 270 THR A CA 1
ATOM 2090 C C . THR A 1 270 ? -19.173 8.213 1.089 1.00 39.75 270 THR A C 1
ATOM 2092 O O . THR A 1 270 ? -20.341 8.027 1.415 1.00 39.75 270 THR A O 1
ATOM 2095 N N . ALA A 1 271 ? -18.708 9.421 0.776 1.00 34.38 271 ALA A N 1
ATOM 2096 C CA . ALA A 1 271 ? -19.626 10.528 0.545 1.00 34.38 271 ALA A CA 1
ATOM 2097 C C . ALA A 1 271 ? -20.460 10.186 -0.699 1.00 34.38 271 ALA A C 1
ATOM 2099 O O . ALA A 1 271 ? -19.871 10.051 -1.771 1.00 34.38 271 ALA A O 1
ATOM 2100 N N . ASP A 1 272 ? -21.764 9.970 -0.497 1.00 31.14 272 ASP A N 1
ATOM 2101 C CA . ASP A 1 272 ? -22.760 9.722 -1.550 1.00 31.14 272 ASP A CA 1
ATOM 2102 C C . ASP A 1 272 ? -22.796 10.850 -2.597 1.00 31.14 272 ASP A C 1
ATOM 2104 O O . ASP A 1 272 ? -22.597 12.031 -2.213 1.00 31.14 272 ASP A O 1
#

pLDDT: mean 75.12, std 20.26, range [23.02, 96.56]

Sequence (272 aa):
MNYDSAKERTCKMFSRPPEYGTYQYELAGPLTSPASVQFSAASSSAVTYLIRQLGFLEVNGHELYPLQQPQAFDNPEDEQRAAKAFPFENFPDEHAAASDLAEHHQRHLHLHGVCFGRGGFAIEDVHKAHPLALTHGRQSLRGGVHCALVPFGVANPAAHQARISDGPLTFEDGRAQVVCAALAGAALSQTPLLMDLTDGTVHHLLQLRGDELVVYQHCSPQQAYSEMARWLAQLGPWKVRRSTCAQPPKGLPELDARPLKKLRRLCCQTAD

Secondary structure (DSSP, 8-state):
------------------S---------S---PPPPEEGGG--HHHHHHHHHHTT-EEEEHHHHSPPPPPPPPSSHHHHHHHTPPP-GGGSSSHHHHHHHHHHHHHHHHHHTT--BSTTSEEEEE-TTSPPEEEEETTEEEEE--SEEEEETT---GGG-SEEEEE-S--HHHHHHHHHHHHHHHHHH-SS--EEEEE-SS-EEEEEEETTEEEEEEEE-HHHHHHHHHHHHHHH------S----SPPTT--HHHHHHHHHHTTS------

Radius of gyration: 21.58 Å; chains: 1; bounding box: 45×68×62 Å